Protein AF-A0A2K4ZLU0-F1 (afdb_monomer_lite)

Structure (mmCIF, N/CA/C/O backbone):
data_AF-A0A2K4ZLU0-F1
#
_entry.id   AF-A0A2K4ZLU0-F1
#
loop_
_atom_site.group_PDB
_atom_site.id
_atom_site.type_symbol
_atom_site.label_atom_id
_atom_site.label_alt_id
_atom_site.label_comp_id
_atom_site.label_asym_id
_atom_site.label_entity_id
_atom_site.label_seq_id
_atom_site.pdbx_PDB_ins_code
_atom_site.Cartn_x
_atom_site.Cartn_y
_atom_site.Cartn_z
_atom_site.occupancy
_atom_site.B_iso_or_equiv
_atom_site.auth_seq_id
_atom_site.auth_comp_id
_atom_site.auth_asym_id
_atom_site.auth_atom_id
_atom_site.pdbx_PDB_model_num
ATOM 1 N N . MET A 1 1 ? -30.212 -4.597 16.262 1.00 59.31 1 MET A N 1
ATOM 2 C CA . MET A 1 1 ? -30.011 -3.153 16.472 1.00 59.31 1 MET A CA 1
ATOM 3 C C . MET A 1 1 ? -28.785 -3.031 17.352 1.00 59.31 1 MET A C 1
ATOM 5 O O . MET A 1 1 ? -28.835 -3.534 18.472 1.00 59.31 1 MET A O 1
ATOM 9 N N . GLY A 1 2 ? -27.680 -2.515 16.820 1.00 65.56 2 GLY A N 1
ATOM 10 C CA . GLY A 1 2 ? -26.444 -2.332 17.571 1.00 65.56 2 GLY A CA 1
ATOM 11 C C . GLY A 1 2 ? -26.644 -1.418 18.771 1.00 65.56 2 GLY A C 1
ATOM 12 O O . GLY A 1 2 ? -27.495 -0.529 18.762 1.00 65.56 2 GLY A O 1
ATOM 13 N N . ILE A 1 3 ? -25.869 -1.661 19.821 1.00 86.06 3 ILE A N 1
ATOM 14 C CA . ILE A 1 3 ? -25.822 -0.820 21.016 1.00 86.06 3 ILE A CA 1
ATOM 15 C C . ILE A 1 3 ? -24.404 -0.273 21.104 1.00 86.06 3 ILE A C 1
ATOM 17 O O . ILE A 1 3 ? -23.451 -1.052 21.080 1.00 86.06 3 ILE A O 1
ATOM 21 N N . ILE A 1 4 ? -24.271 1.053 21.224 1.00 89.81 4 ILE A N 1
ATOM 22 C CA . ILE A 1 4 ? -22.971 1.678 21.477 1.00 89.81 4 ILE A CA 1
ATOM 23 C C . ILE A 1 4 ? -22.446 1.160 22.817 1.00 89.81 4 ILE A C 1
ATOM 25 O O . ILE A 1 4 ? -23.106 1.282 23.853 1.00 89.81 4 ILE A O 1
ATOM 29 N N . LYS A 1 5 ? -21.243 0.595 22.796 1.00 91.38 5 LYS A N 1
ATOM 30 C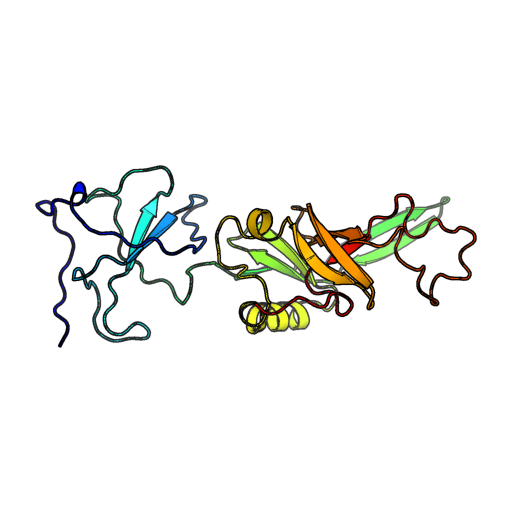 CA . LYS A 1 5 ? -20.532 0.081 23.960 1.00 91.38 5 LYS A CA 1
ATOM 31 C C . LYS A 1 5 ? -19.063 0.488 23.875 1.00 91.38 5 LYS A C 1
ATOM 33 O O . LYS A 1 5 ? -18.240 -0.204 23.284 1.00 91.38 5 LYS A O 1
ATOM 38 N N . LEU A 1 6 ? -18.751 1.608 24.516 1.00 91.25 6 LEU A N 1
ATOM 39 C CA . LEU A 1 6 ? -17.386 2.113 24.628 1.00 91.25 6 LEU A CA 1
ATOM 40 C C . LEU A 1 6 ? -16.551 1.274 25.600 1.00 91.25 6 LEU A C 1
ATOM 42 O O . LEU A 1 6 ? -17.074 0.718 26.573 1.00 91.25 6 LEU A O 1
ATOM 46 N N . ILE A 1 7 ? -15.244 1.229 25.349 1.00 92.06 7 ILE A N 1
ATOM 47 C CA . ILE A 1 7 ? -14.253 0.746 26.310 1.00 92.06 7 ILE A CA 1
ATOM 48 C C . ILE A 1 7 ? -14.229 1.725 27.491 1.00 92.06 7 ILE A C 1
ATOM 50 O O . ILE A 1 7 ? -14.163 2.940 27.316 1.00 92.06 7 ILE A O 1
ATOM 54 N N . LYS A 1 8 ? -14.311 1.193 28.708 1.00 92.75 8 LYS A N 1
ATOM 55 C CA . LYS A 1 8 ? -14.268 1.962 29.959 1.00 92.75 8 LYS A CA 1
ATOM 56 C C . LYS A 1 8 ? -13.036 1.573 30.766 1.00 92.75 8 LYS A C 1
ATOM 58 O O . LYS A 1 8 ? -12.459 0.513 30.540 1.00 92.75 8 LYS A O 1
ATOM 63 N N . LYS A 1 9 ? -12.667 2.389 31.755 1.00 91.44 9 LYS A N 1
ATOM 64 C CA . LYS A 1 9 ? -11.485 2.149 32.601 1.00 91.44 9 LYS A CA 1
ATOM 65 C C . LYS A 1 9 ? -11.535 0.821 33.374 1.00 91.44 9 LYS A C 1
ATOM 67 O O . LYS A 1 9 ? -10.497 0.262 33.698 1.00 91.44 9 LYS A O 1
ATOM 72 N N . ASP A 1 10 ? -12.732 0.323 33.666 1.00 92.25 10 ASP A N 1
ATOM 73 C CA . ASP A 1 10 ? -12.997 -0.965 34.319 1.00 92.25 10 ASP A CA 1
ATOM 74 C C . ASP A 1 10 ? -13.138 -2.137 33.330 1.00 92.25 10 ASP A C 1
ATOM 76 O O . ASP A 1 10 ? -13.404 -3.267 33.735 1.00 92.25 10 ASP A O 1
ATOM 80 N N . THR A 1 11 ? -12.968 -1.897 32.027 1.00 92.88 11 THR A N 1
ATOM 81 C CA . THR A 1 11 ? -12.970 -2.964 31.027 1.00 92.88 11 THR A CA 1
ATOM 82 C C . THR A 1 11 ? -11.665 -3.750 31.105 1.00 92.88 11 THR A C 1
ATOM 84 O O . THR A 1 11 ? -10.581 -3.188 30.966 1.00 92.88 11 THR A O 1
ATOM 87 N N . TYR A 1 12 ? -11.765 -5.070 31.263 1.00 92.44 12 TYR A N 1
ATOM 88 C CA . TYR A 1 12 ? -10.622 -5.983 31.223 1.00 92.44 12 TYR A CA 1
ATOM 89 C C . TYR A 1 12 ? -10.117 -6.163 29.782 1.00 92.44 12 TYR A C 1
ATOM 91 O O . TYR A 1 12 ? -10.434 -7.143 29.112 1.00 92.44 12 TYR A O 1
ATOM 99 N N . ILE A 1 13 ? -9.347 -5.189 29.284 1.00 93.12 13 ILE A N 1
ATOM 100 C CA . ILE A 1 13 ? -8.872 -5.136 27.887 1.00 93.12 13 ILE A CA 1
ATOM 101 C C . ILE A 1 13 ? -8.055 -6.377 27.506 1.00 93.12 13 ILE A C 1
ATOM 103 O O . ILE A 1 13 ? -8.190 -6.882 26.395 1.00 93.12 13 ILE A O 1
ATOM 107 N N . SER A 1 14 ? -7.274 -6.916 28.445 1.00 90.44 14 SER A N 1
ATOM 108 C CA . SER A 1 14 ? -6.475 -8.134 28.256 1.00 90.44 14 SER A CA 1
ATOM 109 C C . SER A 1 14 ? -7.299 -9.388 27.949 1.00 90.44 14 SER A C 1
ATOM 111 O O . SER A 1 14 ? -6.753 -10.360 27.438 1.00 90.44 14 SER A O 1
ATOM 113 N N . GLU A 1 15 ? -8.595 -9.392 28.270 1.00 91.69 15 GLU A N 1
ATOM 114 C CA . GLU A 1 15 ? -9.504 -10.518 28.019 1.00 91.69 15 GLU A CA 1
ATOM 115 C C . GLU A 1 15 ? -10.326 -10.339 26.733 1.00 91.69 15 GLU A C 1
ATOM 117 O O . GLU A 1 15 ? -11.074 -11.237 26.330 1.00 91.69 15 GLU A O 1
ATOM 122 N N . LEU A 1 16 ? -10.207 -9.185 26.069 1.00 93.50 16 LEU A N 1
ATOM 123 C CA . LEU A 1 16 ? -10.952 -8.902 24.852 1.00 93.50 16 LEU A CA 1
ATOM 124 C C . LEU A 1 16 ? -10.416 -9.723 23.684 1.00 93.50 16 LEU A C 1
ATOM 126 O O . LEU A 1 16 ? -9.216 -9.802 23.427 1.00 93.50 16 LEU A O 1
ATOM 130 N N . LYS A 1 17 ? -11.343 -10.295 22.917 1.00 93.38 17 LYS A N 1
ATOM 131 C CA . LYS A 1 17 ? -11.017 -10.944 21.649 1.00 93.38 17 LYS A CA 1
ATOM 132 C C . LYS A 1 17 ? -10.880 -9.874 20.575 1.00 93.38 17 LYS A C 1
ATOM 134 O O . LYS A 1 17 ? -11.882 -9.289 20.167 1.00 93.38 17 LYS A O 1
ATOM 139 N N . MET A 1 18 ? -9.645 -9.643 20.144 1.00 96.38 18 MET A N 1
ATOM 140 C CA . MET A 1 18 ? -9.300 -8.663 19.118 1.00 96.38 18 MET A CA 1
ATOM 141 C C . MET A 1 18 ? -8.917 -9.372 17.820 1.00 96.38 18 MET A C 1
ATOM 143 O O . MET A 1 18 ? -8.006 -10.203 17.806 1.00 96.38 18 MET A O 1
ATOM 147 N N . SER A 1 19 ? -9.589 -9.030 16.725 1.00 96.94 19 SER A N 1
ATOM 148 C CA . SER A 1 19 ? -9.214 -9.471 15.379 1.00 96.94 19 SER A CA 1
ATOM 149 C C . SER A 1 19 ? -8.380 -8.381 14.718 1.00 96.94 19 SER A C 1
ATOM 151 O O . SER A 1 19 ? -8.872 -7.274 14.528 1.00 96.94 19 SER A O 1
ATOM 153 N N . LYS A 1 20 ? -7.120 -8.675 14.387 1.00 96.06 20 LYS A N 1
ATOM 154 C CA . LYS A 1 20 ? -6.201 -7.707 13.771 1.00 96.06 20 LYS A CA 1
ATOM 155 C C . LYS A 1 20 ? -6.556 -7.457 12.313 1.00 96.06 20 LYS A C 1
ATOM 157 O O . LYS A 1 20 ? -6.687 -8.409 11.551 1.00 96.06 20 LYS A O 1
ATOM 162 N N . MET A 1 21 ? -6.668 -6.187 11.946 1.00 96.19 21 MET A N 1
ATOM 163 C CA . MET A 1 21 ? -6.707 -5.760 10.553 1.00 96.19 21 MET A CA 1
ATOM 164 C C . MET A 1 21 ? -5.266 -5.539 10.066 1.00 96.19 21 MET A C 1
ATOM 166 O O . MET A 1 21 ? -4.452 -4.997 10.818 1.00 96.19 21 MET A O 1
ATOM 170 N N . PRO A 1 22 ? -4.919 -5.932 8.837 1.00 94.81 22 PRO A N 1
ATOM 171 C CA . PRO A 1 22 ? -3.549 -5.851 8.333 1.00 94.81 22 PRO A CA 1
ATOM 172 C C . PRO A 1 22 ? -3.130 -4.440 7.882 1.00 94.81 22 PRO A C 1
ATOM 174 O O . PRO A 1 22 ? -2.070 -4.287 7.290 1.00 94.81 22 PRO A O 1
ATOM 177 N N . TRP A 1 23 ? -3.935 -3.409 8.144 1.00 95.38 23 TRP A N 1
ATOM 178 C CA . TRP A 1 23 ? -3.778 -2.076 7.557 1.00 95.38 23 TRP A CA 1
ATOM 179 C C . TRP A 1 23 ? -2.638 -1.263 8.176 1.00 95.38 23 TRP A C 1
ATOM 181 O O . TRP A 1 23 ? -2.416 -1.300 9.392 1.00 95.38 23 TRP A O 1
ATOM 191 N N . ASP A 1 24 ? -1.935 -0.492 7.349 1.00 93.69 24 ASP A N 1
ATOM 192 C CA . ASP A 1 24 ? -0.757 0.266 7.770 1.00 93.69 24 ASP A CA 1
ATOM 193 C C . ASP A 1 24 ? -1.071 1.708 8.178 1.00 93.69 24 ASP A C 1
ATOM 195 O O . ASP A 1 24 ? -0.765 2.668 7.475 1.00 93.69 24 ASP A O 1
ATOM 199 N N . VAL A 1 25 ? -1.699 1.873 9.336 1.00 95.50 25 VAL A N 1
ATOM 200 C CA . VAL A 1 25 ? -2.066 3.200 9.843 1.00 95.50 25 VAL A CA 1
ATOM 201 C C . VAL A 1 25 ? -0.878 3.856 10.542 1.00 95.50 25 VAL A C 1
ATOM 203 O O . VAL A 1 25 ? -0.307 3.284 11.475 1.00 95.50 25 VAL A O 1
ATOM 206 N N . MET A 1 26 ? -0.554 5.087 10.142 1.00 95.06 26 MET A N 1
ATOM 207 C CA . MET A 1 26 ? 0.512 5.896 10.737 1.00 95.06 26 MET A CA 1
ATOM 208 C C . MET A 1 26 ? -0.061 7.149 11.404 1.00 95.06 26 MET A C 1
ATOM 210 O O . MET A 1 26 ? -0.745 7.949 10.770 1.00 95.06 26 MET A O 1
ATOM 214 N N . LEU A 1 27 ? 0.255 7.357 12.684 1.00 93.19 27 LEU A N 1
ATOM 215 C CA . LEU A 1 27 ? -0.130 8.551 13.439 1.00 93.19 27 LEU A CA 1
ATOM 216 C C . LEU A 1 27 ? 1.121 9.225 14.007 1.00 93.19 27 LEU A C 1
ATOM 218 O O . LEU A 1 27 ? 1.820 8.648 14.839 1.00 93.19 27 LEU A O 1
ATOM 222 N N . TYR A 1 28 ? 1.404 10.449 13.551 1.00 90.38 28 TYR A N 1
ATOM 223 C CA . TYR A 1 28 ? 2.598 11.223 13.929 1.00 90.38 28 TYR A CA 1
ATOM 224 C C . TYR A 1 28 ? 3.909 10.421 13.799 1.00 90.38 28 TYR A C 1
ATOM 226 O O . TYR A 1 28 ? 4.733 10.405 14.713 1.00 90.38 28 TYR A O 1
ATOM 234 N N . GLY A 1 29 ? 4.070 9.703 12.682 1.00 90.88 29 GLY A N 1
ATOM 235 C CA . GLY A 1 29 ? 5.251 8.875 12.408 1.00 90.88 29 GLY A CA 1
ATOM 236 C C . GLY A 1 29 ? 5.320 7.565 13.202 1.00 90.88 29 GLY A C 1
ATOM 237 O O . GLY A 1 29 ? 6.344 6.890 13.172 1.00 90.88 29 GLY A O 1
ATOM 238 N N . LYS A 1 30 ? 4.258 7.184 13.925 1.00 94.38 30 LYS A N 1
ATOM 239 C CA . LYS A 1 30 ? 4.195 5.921 14.672 1.00 94.38 30 LYS A CA 1
ATOM 240 C C . LYS A 1 30 ? 3.187 4.953 14.049 1.00 94.38 30 LYS A C 1
ATOM 242 O O . LYS A 1 30 ? 2.069 5.382 13.763 1.00 94.38 30 LYS A O 1
ATOM 247 N N . PRO A 1 31 ? 3.528 3.659 13.917 1.00 96.00 31 PRO A N 1
ATOM 248 C CA . PRO A 1 31 ? 2.609 2.654 13.401 1.00 96.00 31 PRO A CA 1
ATOM 249 C C . PRO A 1 31 ? 1.568 2.252 14.443 1.00 96.00 31 PRO A C 1
ATOM 251 O O . PRO A 1 31 ? 1.890 1.985 15.606 1.00 96.00 31 PRO A O 1
ATOM 254 N N . TYR A 1 32 ? 0.320 2.145 14.002 1.00 97.19 32 TYR A N 1
ATOM 255 C CA . TYR A 1 32 ? -0.805 1.659 14.792 1.00 97.19 32 TYR A CA 1
ATOM 256 C C . TYR A 1 32 ? -1.316 0.329 14.228 1.00 97.19 32 TYR A C 1
ATOM 258 O O . TYR A 1 32 ? -1.250 0.049 13.030 1.00 97.19 32 TYR A O 1
ATOM 266 N N . GLN A 1 33 ? -1.790 -0.527 15.127 1.00 97.12 33 GLN A N 1
ATOM 267 C CA . GLN A 1 33 ? -2.493 -1.762 14.819 1.00 97.12 33 GLN A CA 1
ATOM 268 C C . GLN A 1 33 ? -3.989 -1.495 14.929 1.00 97.12 33 GLN A C 1
ATOM 270 O O . GLN A 1 33 ? -4.475 -1.189 16.017 1.00 97.12 33 GLN A O 1
ATOM 275 N N . VAL A 1 34 ? -4.722 -1.664 13.830 1.00 97.44 34 VAL A N 1
ATOM 276 C CA . VAL A 1 34 ? -6.189 -1.625 13.846 1.00 97.44 34 VAL A CA 1
ATOM 277 C C . VAL A 1 34 ? -6.730 -3.003 14.225 1.00 97.44 34 VAL A C 1
ATOM 279 O O . VAL A 1 34 ? -6.228 -4.030 13.763 1.00 97.44 34 VAL A O 1
ATOM 282 N N . VAL A 1 35 ? -7.744 -3.048 15.080 1.00 97.19 35 VAL A N 1
ATOM 283 C CA . VAL A 1 35 ? -8.410 -4.271 15.528 1.00 97.19 35 VAL A CA 1
ATOM 284 C C . VAL A 1 35 ? -9.921 -4.097 15.530 1.00 97.19 35 VAL A C 1
ATOM 286 O O . VAL A 1 35 ? -10.420 -3.043 15.902 1.00 97.19 35 VAL A O 1
ATOM 289 N N . SER A 1 36 ? -10.659 -5.146 15.183 1.00 96.50 36 SER A N 1
ATOM 290 C CA . SER A 1 36 ? -12.087 -5.244 15.499 1.00 96.50 36 SER A CA 1
ATOM 291 C C . SER A 1 36 ? -12.259 -5.877 16.878 1.00 96.50 36 SER A C 1
ATOM 293 O O . SER A 1 36 ? -11.613 -6.887 17.195 1.00 96.50 36 SER A O 1
ATOM 295 N N . ILE A 1 37 ? -13.119 -5.281 17.706 1.00 96.38 37 ILE A N 1
ATOM 296 C CA . ILE A 1 37 ? -13.440 -5.758 19.053 1.00 96.38 37 ILE A CA 1
ATOM 297 C C . ILE A 1 37 ? -14.939 -6.038 19.136 1.00 96.38 37 ILE A C 1
ATOM 299 O O . ILE A 1 37 ? -15.753 -5.167 19.452 1.00 96.38 37 ILE A O 1
ATOM 303 N N . LYS A 1 38 ? -15.310 -7.301 18.906 1.00 91.38 38 LYS A N 1
ATOM 304 C CA . LYS A 1 38 ? -16.716 -7.711 18.829 1.00 91.38 38 LYS A CA 1
ATOM 305 C C . LYS A 1 38 ? -17.512 -7.279 20.062 1.00 91.38 38 LYS A C 1
ATOM 307 O O . LYS A 1 38 ? -17.203 -7.645 21.197 1.00 91.38 38 LYS A O 1
ATOM 312 N N . GLY A 1 39 ? -18.607 -6.566 19.812 1.00 90.38 39 GLY A N 1
ATOM 313 C CA . GLY A 1 39 ? -19.524 -6.089 20.846 1.00 90.38 39 GLY A CA 1
ATOM 314 C C . GLY A 1 39 ? -19.099 -4.783 21.517 1.00 90.38 39 GLY A C 1
ATOM 315 O O . GLY A 1 39 ? -19.832 -4.328 22.389 1.00 90.38 39 GLY A O 1
ATOM 316 N N . TYR A 1 40 ? -17.976 -4.181 21.115 1.00 94.12 40 TYR A N 1
ATOM 317 C CA . TYR A 1 40 ? -17.538 -2.843 21.520 1.00 94.12 40 TYR A CA 1
ATOM 318 C C . TYR A 1 40 ? -17.688 -1.865 20.352 1.00 94.12 40 TYR A C 1
ATOM 320 O O . TYR A 1 40 ? -16.715 -1.352 19.802 1.00 94.12 40 TYR A O 1
ATOM 328 N N . VAL A 1 41 ? -18.945 -1.650 19.958 1.00 94.56 41 VAL A N 1
ATOM 329 C CA . VAL A 1 41 ? -19.320 -0.715 18.894 1.00 94.56 41 VAL A CA 1
ATOM 330 C C . VAL A 1 41 ? -19.241 0.702 19.447 1.00 94.56 41 VAL A C 1
ATOM 332 O O . VAL A 1 41 ? -19.961 1.030 20.389 1.00 94.56 41 VAL A O 1
ATOM 335 N N . HIS A 1 42 ? -18.394 1.553 18.884 1.00 93.44 42 HIS A N 1
ATOM 336 C CA . HIS A 1 42 ? -18.235 2.933 19.349 1.00 93.44 42 HIS A CA 1
ATOM 337 C C . HIS A 1 42 ? -19.026 3.942 18.509 1.00 93.44 42 HIS A C 1
ATOM 339 O O . HIS A 1 42 ? -19.312 5.047 18.963 1.00 93.44 42 HIS A O 1
ATOM 345 N N . THR A 1 43 ? -19.468 3.567 17.306 1.00 92.12 43 THR A N 1
ATOM 346 C CA . THR A 1 43 ? -20.320 4.418 16.461 1.00 92.12 43 THR A CA 1
ATOM 347 C C . THR A 1 43 ? -21.365 3.593 15.717 1.00 92.12 43 THR A C 1
ATOM 349 O O . THR A 1 43 ? -21.084 2.487 15.266 1.00 92.12 43 THR A O 1
ATOM 352 N N . ILE A 1 44 ? -22.580 4.140 15.598 1.00 88.81 44 ILE A N 1
ATOM 353 C CA . ILE A 1 44 ? -23.685 3.561 14.824 1.00 88.81 44 ILE A CA 1
ATOM 354 C C . ILE A 1 44 ? -24.080 4.539 13.712 1.00 88.81 44 ILE A C 1
ATOM 356 O O . ILE A 1 44 ? -24.316 5.717 13.976 1.00 88.81 44 ILE A O 1
ATOM 360 N N . GLY A 1 45 ? -24.204 4.035 12.486 1.00 81.75 45 GLY A N 1
ATOM 361 C CA . GLY A 1 45 ? -24.442 4.811 11.271 1.00 81.75 45 GLY A CA 1
ATOM 362 C C . GLY A 1 45 ? -23.158 5.084 10.479 1.00 81.75 45 GLY A C 1
ATOM 363 O O . GLY A 1 45 ? -22.087 4.560 10.779 1.00 81.75 45 GLY A O 1
ATOM 364 N N . GLY A 1 46 ? -23.268 5.900 9.428 1.00 82.75 46 GLY A N 1
ATOM 365 C CA . GLY A 1 46 ? -22.144 6.209 8.538 1.00 82.75 46 GLY A CA 1
ATOM 366 C C . GLY A 1 46 ? -21.683 5.013 7.693 1.00 82.75 46 GLY A C 1
ATOM 367 O O . GLY A 1 46 ? -22.374 4.000 7.591 1.00 82.75 46 GLY A O 1
ATOM 368 N N . ARG A 1 47 ? -20.500 5.136 7.077 1.00 80.25 47 ARG A N 1
ATOM 369 C CA . ARG A 1 47 ? -19.968 4.162 6.101 1.00 80.25 47 ARG A CA 1
ATOM 370 C C . ARG A 1 47 ? -19.797 2.749 6.669 1.00 80.25 47 ARG A C 1
ATOM 372 O O . ARG A 1 47 ? -19.981 1.781 5.944 1.00 80.25 47 ARG A O 1
ATOM 379 N N . ARG A 1 48 ? -19.460 2.631 7.958 1.00 83.69 48 ARG A N 1
ATOM 380 C CA . ARG A 1 48 ? -19.194 1.342 8.622 1.00 83.69 48 ARG A CA 1
ATOM 381 C C . ARG A 1 48 ? -20.407 0.739 9.334 1.00 83.69 48 ARG A C 1
ATOM 383 O O . ARG A 1 48 ? -20.315 -0.381 9.822 1.00 83.69 48 ARG A O 1
ATOM 390 N N . GLY A 1 49 ? -21.541 1.441 9.393 1.00 87.88 49 GLY A N 1
ATOM 391 C CA . GLY A 1 49 ? -22.731 0.948 10.083 1.00 87.88 49 GLY A CA 1
ATOM 392 C C . GLY A 1 49 ? -22.500 0.811 11.589 1.00 87.88 49 GLY A C 1
ATOM 393 O O . GLY A 1 49 ? -22.635 1.786 12.312 1.00 87.88 49 GLY A O 1
ATOM 394 N N . GLU A 1 50 ? -22.175 -0.383 12.078 1.00 91.75 50 GLU A N 1
ATOM 395 C CA . GLU A 1 50 ? -21.836 -0.630 13.486 1.00 91.75 50 GLU A CA 1
ATOM 396 C C . GLU A 1 50 ? -20.309 -0.722 13.620 1.00 91.75 50 GLU A C 1
ATOM 398 O O . GLU A 1 50 ? -19.733 -1.800 13.510 1.00 91.75 50 GLU A O 1
ATOM 403 N N . ASN A 1 51 ? -19.644 0.425 13.808 1.00 94.00 51 ASN A N 1
ATOM 404 C CA . ASN A 1 51 ? -18.184 0.490 13.844 1.00 94.00 51 ASN A CA 1
ATOM 405 C C . ASN A 1 51 ? -17.644 -0.043 15.179 1.00 94.00 51 ASN A C 1
ATOM 407 O O . ASN A 1 51 ? -17.863 0.565 16.230 1.00 94.00 51 ASN A O 1
ATOM 411 N N . ASP A 1 52 ? -16.950 -1.178 15.124 1.00 95.56 52 ASP A N 1
ATOM 412 C CA . ASP A 1 52 ? -16.284 -1.826 16.255 1.00 95.56 52 ASP A CA 1
ATOM 413 C C . ASP A 1 52 ? -14.755 -1.851 16.114 1.00 95.56 52 ASP A C 1
ATOM 415 O O . ASP A 1 52 ? -14.083 -2.676 16.743 1.00 95.56 52 ASP A O 1
ATOM 419 N N . LEU A 1 53 ? -14.208 -0.949 15.293 1.00 96.75 53 LEU A N 1
ATOM 420 C CA . LEU A 1 53 ? -12.781 -0.850 15.034 1.00 96.75 53 LEU A CA 1
ATOM 421 C C . LEU A 1 53 ? -12.096 0.092 16.019 1.00 96.75 53 LEU A C 1
ATOM 423 O O . LEU A 1 53 ? -12.501 1.225 16.255 1.00 96.75 53 LEU A O 1
ATOM 427 N N . TRP A 1 54 ? -10.982 -0.373 16.551 1.00 97.12 54 TRP A N 1
ATOM 428 C CA . TRP A 1 54 ? -10.135 0.356 17.477 1.00 97.12 54 TRP A CA 1
ATOM 429 C C . TRP A 1 54 ? -8.696 0.282 16.988 1.00 97.12 54 TRP A C 1
ATOM 431 O O . TRP A 1 54 ? -8.350 -0.575 16.177 1.00 97.12 54 TRP A O 1
ATOM 441 N N . MET A 1 55 ? -7.837 1.159 17.481 1.00 97.31 55 MET A N 1
ATOM 442 C CA . MET A 1 55 ? -6.418 1.136 17.163 1.00 97.31 55 MET A CA 1
ATOM 443 C C . MET A 1 55 ? -5.559 1.428 18.386 1.00 97.31 55 MET A C 1
ATOM 445 O O . MET A 1 55 ? -5.974 2.152 19.287 1.00 97.31 55 MET A O 1
ATOM 449 N N . TYR A 1 56 ? -4.354 0.871 18.405 1.00 97.19 56 TYR A N 1
ATOM 450 C CA . TYR A 1 56 ? -3.345 1.111 19.438 1.00 97.19 56 TYR A CA 1
ATOM 451 C C . TYR A 1 56 ? -1.937 1.065 18.816 1.00 97.19 56 TYR A C 1
ATOM 453 O O . TYR A 1 56 ? -1.785 0.499 17.727 1.00 97.19 56 TYR A O 1
ATOM 461 N N . PRO A 1 57 ? -0.897 1.641 19.447 1.00 97.00 57 PRO A N 1
ATOM 462 C CA . PRO A 1 57 ? 0.461 1.602 18.903 1.00 97.00 57 PRO A CA 1
ATOM 463 C C . PRO A 1 57 ? 0.943 0.158 18.690 1.00 97.00 57 PRO A C 1
ATOM 465 O O . PRO A 1 57 ? 0.887 -0.658 19.607 1.00 97.00 57 PRO A O 1
ATOM 468 N N . ARG A 1 58 ? 1.457 -0.172 17.497 1.00 95.12 58 ARG A N 1
ATOM 469 C CA . ARG A 1 58 ? 1.795 -1.560 17.103 1.00 95.12 58 ARG A CA 1
ATOM 470 C C . ARG A 1 58 ? 2.850 -2.217 18.008 1.00 95.12 58 ARG A C 1
ATOM 472 O O . ARG A 1 58 ? 2.874 -3.439 18.132 1.00 95.12 58 ARG A O 1
ATOM 479 N N . ASN A 1 59 ? 3.682 -1.402 18.657 1.00 94.00 59 ASN A N 1
ATOM 480 C CA . ASN A 1 59 ? 4.777 -1.831 19.533 1.00 94.00 59 ASN A CA 1
ATOM 481 C C . ASN A 1 59 ? 4.401 -1.836 21.027 1.00 94.00 59 ASN A C 1
ATOM 483 O O . ASN A 1 59 ? 5.272 -2.009 21.878 1.00 94.00 59 ASN A O 1
ATOM 487 N N . GLU A 1 60 ? 3.127 -1.626 21.359 1.00 95.38 60 GLU A N 1
ATOM 488 C CA . GLU A 1 60 ? 2.624 -1.580 22.731 1.00 95.38 60 GLU A CA 1
ATOM 489 C C . GLU A 1 60 ? 1.460 -2.559 22.921 1.00 95.38 60 GLU A C 1
ATOM 491 O O . GLU A 1 60 ? 0.810 -2.989 21.968 1.00 95.38 60 GLU A O 1
ATOM 496 N N . ASN A 1 61 ? 1.174 -2.905 24.177 1.00 95.06 61 ASN A N 1
ATOM 497 C CA . ASN A 1 61 ? -0.058 -3.614 24.507 1.00 95.06 61 ASN A CA 1
ATOM 498 C C . ASN A 1 61 ? -1.224 -2.618 24.593 1.00 95.06 61 ASN A C 1
ATOM 500 O O . ASN A 1 61 ? -1.025 -1.503 25.085 1.00 95.06 61 ASN A O 1
ATOM 504 N N . PRO A 1 62 ? -2.440 -3.011 24.178 1.00 95.94 62 PRO A N 1
ATOM 505 C CA . PRO A 1 62 ? -3.607 -2.154 24.305 1.00 95.94 62 PRO A CA 1
ATOM 506 C C . PRO A 1 62 ? -3.968 -1.946 25.784 1.00 95.94 62 PRO A C 1
ATOM 508 O O . PRO A 1 62 ? -4.089 -2.899 26.558 1.00 95.94 62 PRO A O 1
ATOM 511 N N . THR A 1 63 ? -4.177 -0.692 26.164 1.00 95.06 63 THR A N 1
ATOM 512 C CA . THR A 1 63 ? -4.651 -0.238 27.474 1.00 95.06 63 THR A CA 1
ATOM 513 C C . THR A 1 63 ? -5.812 0.734 27.294 1.00 95.06 63 THR A C 1
ATOM 515 O O . THR A 1 63 ? -6.153 1.122 26.180 1.00 95.06 63 THR A O 1
ATOM 518 N N . TYR A 1 64 ? -6.443 1.141 28.395 1.00 94.56 64 TYR A N 1
ATOM 519 C CA . TYR A 1 64 ? -7.531 2.116 28.339 1.00 94.56 64 TYR A CA 1
ATOM 520 C C . TYR A 1 64 ? -7.055 3.470 27.785 1.00 94.56 64 TYR A C 1
ATOM 522 O O . TYR A 1 64 ? -7.812 4.179 27.134 1.00 94.56 64 TYR A O 1
ATOM 530 N N . GLU A 1 65 ? -5.797 3.824 28.040 1.00 94.38 65 GLU A N 1
ATOM 531 C CA . GLU A 1 65 ? -5.197 5.104 27.675 1.00 94.38 65 GLU A CA 1
ATOM 532 C C . GLU A 1 65 ? -4.739 5.172 26.213 1.00 94.38 65 GLU A C 1
ATOM 534 O O . GLU A 1 65 ? -4.720 6.265 25.650 1.00 94.38 65 GLU A O 1
ATOM 539 N N . ASN A 1 66 ? -4.349 4.043 25.608 1.00 95.44 66 ASN A N 1
ATOM 540 C CA . ASN A 1 66 ? -3.794 4.014 24.248 1.00 95.44 66 ASN A CA 1
ATOM 541 C C . ASN A 1 66 ? -4.705 3.347 23.203 1.00 95.44 66 ASN A C 1
ATOM 543 O O . ASN A 1 66 ? -4.381 3.390 22.016 1.00 95.44 66 ASN A O 1
ATOM 547 N N . LEU A 1 67 ? -5.825 2.745 23.620 1.00 96.00 67 LEU A N 1
ATOM 548 C CA . LEU A 1 67 ? -6.818 2.171 22.720 1.00 96.00 67 LEU A CA 1
ATOM 549 C C . LEU A 1 67 ? -7.796 3.262 22.271 1.00 96.00 67 LEU A C 1
ATOM 551 O O . LEU A 1 67 ? -8.578 3.791 23.059 1.00 96.00 67 LEU A O 1
ATOM 555 N N . ILE A 1 68 ? -7.741 3.593 20.988 1.00 95.75 68 ILE A N 1
ATOM 556 C CA . ILE A 1 68 ? -8.436 4.731 20.386 1.00 95.75 68 ILE A CA 1
ATOM 557 C C . ILE A 1 68 ? -9.478 4.209 19.399 1.00 95.75 68 ILE A C 1
ATOM 559 O O . ILE A 1 68 ? -9.243 3.226 18.700 1.00 95.75 68 ILE A O 1
ATOM 563 N N . GLU A 1 69 ? -10.629 4.868 19.324 1.00 95.88 69 GLU A N 1
ATOM 564 C CA . GLU A 1 69 ? -11.645 4.588 18.307 1.00 95.88 69 GLU A CA 1
ATOM 565 C C . GLU A 1 69 ? -11.092 4.817 16.894 1.00 95.88 69 GLU A C 1
ATOM 567 O O . GLU A 1 69 ? -10.566 5.890 16.588 1.00 95.88 69 GLU A O 1
ATOM 572 N N . PHE A 1 70 ? -11.240 3.836 16.006 1.00 95.62 70 PHE A N 1
ATOM 573 C CA . PHE A 1 70 ? -10.797 3.975 14.625 1.00 95.62 70 PHE A CA 1
ATOM 574 C C . PHE A 1 70 ? -11.926 4.545 13.760 1.00 95.62 70 PHE A C 1
ATOM 576 O O . PHE A 1 70 ? -12.897 3.865 13.426 1.00 95.62 70 PHE A O 1
ATOM 583 N N . GLN A 1 71 ? -11.786 5.817 13.390 1.00 92.38 71 GLN A N 1
ATOM 584 C CA . GLN A 1 71 ? -12.763 6.562 12.583 1.00 92.38 71 GLN A CA 1
ATOM 585 C C . GLN A 1 71 ? -12.250 6.909 11.180 1.00 92.38 71 GLN A C 1
ATOM 587 O O . GLN A 1 71 ? -12.936 7.608 10.438 1.00 92.38 71 GLN A O 1
ATOM 592 N N . CYS A 1 72 ? -11.047 6.461 10.809 1.00 90.56 72 CYS A N 1
ATOM 593 C CA . CYS A 1 72 ? -10.491 6.764 9.495 1.00 90.56 72 CYS A CA 1
ATOM 594 C C . CYS A 1 72 ? -11.341 6.149 8.375 1.00 90.56 72 CYS A C 1
ATOM 596 O O . CYS A 1 72 ? -12.012 5.119 8.545 1.00 90.56 72 CYS A O 1
ATOM 598 N N . GLU A 1 73 ? -11.277 6.780 7.206 1.00 83.69 73 GLU A N 1
ATOM 599 C CA . GLU A 1 73 ? -11.859 6.232 5.988 1.00 83.69 73 GLU A CA 1
ATOM 600 C C . GLU A 1 73 ? -11.078 4.988 5.534 1.00 83.69 73 GLU A C 1
ATOM 602 O O . GLU A 1 73 ? -9.865 4.892 5.723 1.00 83.69 73 GLU A O 1
ATOM 607 N N . ASP A 1 74 ? -11.805 4.013 4.984 1.00 85.44 74 ASP A N 1
ATOM 608 C CA . ASP A 1 74 ? -11.263 2.783 4.392 1.00 85.44 74 ASP A CA 1
ATOM 609 C C . ASP A 1 74 ? -10.230 2.045 5.253 1.00 85.44 74 ASP A C 1
ATOM 611 O O . ASP A 1 74 ? -10.577 1.474 6.289 1.00 85.44 74 ASP A O 1
ATOM 615 N N . PHE A 1 75 ? -8.973 2.025 4.832 1.00 89.19 75 PHE A N 1
ATOM 616 C CA . PHE A 1 75 ? -7.905 1.284 5.497 1.00 89.19 75 PHE A CA 1
ATOM 617 C C . PHE A 1 75 ? -7.087 2.173 6.448 1.00 89.19 75 PHE A C 1
ATOM 619 O O . PHE A 1 75 ? -6.278 1.674 7.223 1.00 89.19 75 PHE A O 1
ATOM 626 N N . GLY A 1 76 ? -7.305 3.494 6.426 1.00 91.31 76 GLY A N 1
ATOM 627 C CA . GLY A 1 76 ? -6.531 4.470 7.199 1.00 91.31 76 GLY A CA 1
ATOM 628 C C . GLY A 1 76 ? -5.101 4.706 6.698 1.00 91.31 76 GLY A C 1
ATOM 629 O O . GLY A 1 76 ? -4.355 5.422 7.362 1.00 91.31 76 GLY A O 1
ATOM 630 N N . VAL A 1 77 ? -4.726 4.132 5.549 1.00 93.94 77 VAL A N 1
ATOM 631 C CA . VAL A 1 77 ? -3.482 4.461 4.839 1.00 93.94 77 VAL A CA 1
ATOM 632 C C . VAL A 1 77 ? -3.668 5.779 4.101 1.00 93.94 77 VAL A C 1
ATOM 634 O O . VAL A 1 77 ? -4.626 5.951 3.346 1.00 93.94 77 VAL A O 1
ATOM 637 N N . CYS A 1 78 ? -2.753 6.718 4.321 1.00 93.56 78 CYS A N 1
ATOM 638 C CA . CYS A 1 78 ? -2.821 8.046 3.724 1.00 93.56 78 CYS A CA 1
ATOM 639 C C . CYS A 1 78 ? -2.045 8.074 2.406 1.00 93.56 78 CYS A C 1
ATOM 641 O O . CYS A 1 78 ? -0.822 8.212 2.412 1.00 93.56 78 CYS A O 1
ATOM 643 N N . TRP A 1 79 ? -2.754 7.972 1.285 1.00 95.19 79 TRP A N 1
ATOM 644 C CA . TRP A 1 79 ? -2.183 8.195 -0.043 1.00 95.19 79 TRP A CA 1
ATOM 645 C C . TRP A 1 79 ? -2.177 9.685 -0.380 1.00 95.19 79 TRP A C 1
ATOM 647 O O . TRP A 1 79 ? -3.179 10.377 -0.191 1.00 95.19 79 TRP A O 1
ATOM 657 N N . GLY A 1 80 ? -1.042 10.186 -0.858 1.00 95.38 80 GLY A N 1
ATOM 658 C CA . GLY A 1 80 ? -0.845 11.594 -1.186 1.00 95.38 80 GLY A CA 1
ATOM 659 C C . GLY A 1 80 ? -0.160 11.796 -2.531 1.00 95.38 80 GLY A C 1
ATOM 660 O O . GLY A 1 80 ? 0.331 10.856 -3.151 1.00 95.38 80 GLY A O 1
ATOM 661 N N . ILE A 1 81 ? -0.133 13.051 -2.977 1.00 97.12 81 ILE A N 1
ATOM 662 C CA . ILE A 1 81 ? 0.582 13.482 -4.179 1.00 97.12 81 ILE A CA 1
ATOM 663 C C . ILE A 1 81 ? 1.468 14.665 -3.796 1.00 97.12 81 ILE A C 1
ATOM 665 O O . ILE A 1 81 ? 0.984 15.671 -3.274 1.00 97.12 81 ILE A O 1
ATOM 669 N N . LYS A 1 82 ? 2.762 14.558 -4.086 1.00 95.38 82 LYS A N 1
ATOM 670 C CA . LYS A 1 82 ? 3.745 15.635 -3.985 1.00 95.38 82 LYS A CA 1
ATOM 671 C C . LYS A 1 82 ? 4.148 16.067 -5.395 1.00 95.38 82 LYS A C 1
ATOM 673 O O . LYS A 1 82 ? 4.599 15.252 -6.196 1.00 95.38 82 LYS A O 1
ATOM 678 N N . TYR A 1 83 ? 3.984 17.351 -5.705 1.00 93.69 83 TYR A N 1
ATOM 679 C CA . TYR A 1 83 ? 4.279 17.916 -7.024 1.00 93.69 83 TYR A CA 1
ATOM 680 C C . TYR A 1 83 ? 5.163 19.158 -6.890 1.00 93.69 83 TYR A C 1
ATOM 682 O O . TYR A 1 83 ? 4.709 20.214 -6.453 1.00 93.69 83 TYR A O 1
ATOM 690 N N . GLU A 1 84 ? 6.436 19.014 -7.261 1.00 89.75 84 GLU A N 1
ATOM 691 C CA . GLU A 1 84 ? 7.477 20.039 -7.112 1.00 89.75 84 GLU A CA 1
ATOM 692 C C . GLU A 1 84 ? 8.329 20.114 -8.395 1.00 89.75 84 GLU A C 1
ATOM 694 O O . GLU A 1 84 ? 9.463 19.619 -8.436 1.00 89.75 84 GLU A O 1
ATOM 699 N N . PRO A 1 85 ? 7.785 20.683 -9.489 1.00 86.69 85 PRO A N 1
ATOM 700 C CA . PRO A 1 85 ? 8.526 20.811 -10.735 1.00 86.69 85 PRO A CA 1
ATOM 701 C C . PRO A 1 85 ? 9.737 21.728 -10.545 1.00 86.69 85 PRO A C 1
ATOM 703 O O . PRO A 1 85 ? 9.657 22.773 -9.893 1.00 86.69 85 PRO A O 1
ATOM 706 N N . HIS A 1 86 ? 10.864 21.356 -11.141 1.00 87.62 86 HIS A N 1
ATOM 707 C CA . HIS A 1 86 ? 12.104 22.120 -11.062 1.00 87.62 86 HIS A CA 1
ATOM 708 C C . HIS A 1 86 ? 12.927 21.956 -12.337 1.00 87.62 86 HIS A C 1
ATOM 710 O O . HIS A 1 86 ? 12.800 20.977 -13.070 1.00 87.62 86 HIS A O 1
ATOM 716 N N . ASN A 1 87 ? 13.804 22.922 -12.595 1.00 93.31 87 ASN A N 1
ATOM 717 C CA . ASN A 1 87 ? 14.784 22.820 -13.668 1.00 93.31 87 ASN A CA 1
ATOM 718 C C . ASN A 1 87 ? 16.124 22.369 -13.091 1.00 93.31 87 ASN A C 1
ATOM 720 O O . ASN A 1 87 ? 16.499 22.789 -11.995 1.00 93.31 87 ASN A O 1
ATOM 724 N N . TYR A 1 88 ? 16.858 21.552 -13.835 1.00 88.94 88 TYR A N 1
ATOM 725 C CA . TYR A 1 88 ? 18.207 21.129 -13.476 1.00 88.94 88 TYR A CA 1
ATOM 726 C C . TYR A 1 88 ? 19.117 21.144 -14.704 1.00 88.94 88 TYR A C 1
ATOM 728 O O . TYR A 1 88 ? 18.660 21.026 -15.839 1.00 88.94 88 TYR A O 1
ATOM 736 N N . VAL A 1 89 ? 20.419 21.306 -14.480 1.00 93.50 89 VAL A N 1
ATOM 737 C CA . VAL A 1 89 ? 21.431 21.240 -15.538 1.00 93.50 89 VAL A CA 1
ATOM 738 C C . VAL A 1 89 ? 22.164 19.915 -15.416 1.00 93.50 89 VAL A C 1
ATOM 740 O O . VAL A 1 89 ? 22.571 19.527 -14.320 1.00 93.50 89 VAL A O 1
ATOM 743 N N . ARG A 1 90 ? 22.348 19.224 -16.538 1.00 90.75 90 ARG A N 1
ATOM 744 C CA . ARG A 1 90 ? 23.202 18.040 -16.626 1.00 90.75 90 ARG A CA 1
ATOM 745 C C . ARG A 1 90 ? 24.369 18.353 -17.547 1.00 90.75 90 ARG A C 1
ATOM 747 O O . ARG A 1 90 ? 24.160 18.837 -18.655 1.00 90.75 90 ARG A O 1
ATOM 754 N N . THR A 1 91 ? 25.577 18.035 -17.095 1.00 91.38 91 THR A N 1
ATOM 755 C CA . THR A 1 91 ? 26.795 18.175 -17.897 1.00 91.38 91 THR A CA 1
ATOM 756 C C . THR A 1 91 ? 27.317 16.793 -18.274 1.00 91.38 91 THR A C 1
ATOM 758 O O . THR A 1 91 ? 27.501 15.938 -17.405 1.00 91.38 91 THR A O 1
ATOM 761 N N . LYS A 1 92 ? 27.542 16.562 -19.567 1.00 88.38 92 LYS A N 1
ATOM 762 C CA . LYS A 1 92 ? 28.205 15.370 -20.112 1.00 88.38 92 LYS A CA 1
ATOM 763 C C . LYS A 1 92 ? 29.143 15.804 -21.230 1.00 88.38 92 LYS A C 1
ATOM 765 O O . LYS A 1 92 ? 28.757 16.633 -22.040 1.00 88.38 92 LYS A O 1
ATOM 770 N N . TRP A 1 93 ? 30.339 15.218 -21.283 1.00 86.50 93 TRP A N 1
ATOM 771 C CA . TRP A 1 93 ? 31.314 15.471 -22.356 1.00 86.50 93 TRP A CA 1
ATOM 772 C C . TRP A 1 93 ? 31.560 16.971 -22.617 1.00 86.50 93 TRP A C 1
ATOM 774 O O . TRP A 1 93 ? 31.559 17.410 -23.759 1.00 86.50 93 TRP A O 1
ATOM 784 N N . ASP A 1 94 ? 31.723 17.754 -21.544 1.00 90.19 94 ASP A N 1
ATOM 785 C CA . ASP A 1 94 ? 31.922 19.216 -21.563 1.00 90.19 94 ASP A CA 1
ATOM 786 C C . ASP A 1 94 ? 30.760 20.061 -22.128 1.00 90.19 94 ASP A C 1
ATOM 788 O O . ASP A 1 94 ? 30.845 21.290 -22.170 1.00 90.19 94 ASP A O 1
ATOM 792 N N . GLU A 1 95 ? 29.628 19.441 -22.465 1.00 86.81 95 GLU A N 1
ATOM 793 C CA . GLU A 1 95 ? 28.396 20.117 -22.870 1.00 86.81 95 GLU A CA 1
ATOM 794 C C . GLU A 1 95 ? 27.377 20.126 -21.725 1.00 86.81 95 GLU A C 1
ATOM 796 O O . GLU A 1 95 ? 27.290 19.185 -20.931 1.00 86.81 95 GLU A O 1
ATOM 801 N N . SER A 1 96 ? 26.619 21.220 -21.603 1.00 92.31 96 SER A N 1
ATOM 802 C CA . SER A 1 96 ? 25.601 21.390 -20.560 1.00 92.31 96 SER A CA 1
ATOM 803 C C . SER A 1 96 ? 24.225 21.605 -21.165 1.00 92.31 96 SER A C 1
ATOM 805 O O . SER A 1 96 ? 24.027 22.497 -21.988 1.00 92.31 96 SER A O 1
ATOM 807 N N . GLU A 1 97 ? 23.264 20.827 -20.686 1.00 90.50 97 GLU A N 1
ATOM 808 C CA . GLU A 1 97 ? 21.872 20.869 -21.115 1.00 90.50 97 GLU A CA 1
ATOM 809 C C . GLU A 1 97 ? 20.978 21.192 -19.915 1.00 90.50 97 GLU A C 1
ATOM 811 O O . GLU A 1 97 ? 21.168 20.664 -18.815 1.00 90.50 97 GLU A O 1
ATOM 816 N N . CYS A 1 98 ? 20.007 22.082 -20.123 1.00 89.44 98 CYS A N 1
ATOM 817 C CA . CYS A 1 98 ? 18.984 22.396 -19.132 1.00 89.44 98 CYS A CA 1
ATOM 818 C C . CYS A 1 98 ? 17.764 21.508 -19.372 1.00 89.44 98 CYS A C 1
ATOM 820 O O . CYS A 1 98 ? 17.223 21.470 -20.476 1.00 89.44 98 CYS A O 1
ATOM 822 N N . TYR A 1 99 ? 17.323 20.837 -18.319 1.00 85.62 99 TYR A N 1
ATOM 823 C CA . TYR A 1 99 ? 16.167 19.962 -18.311 1.00 85.62 99 TYR A CA 1
ATOM 824 C C . TYR A 1 99 ? 15.116 20.510 -17.357 1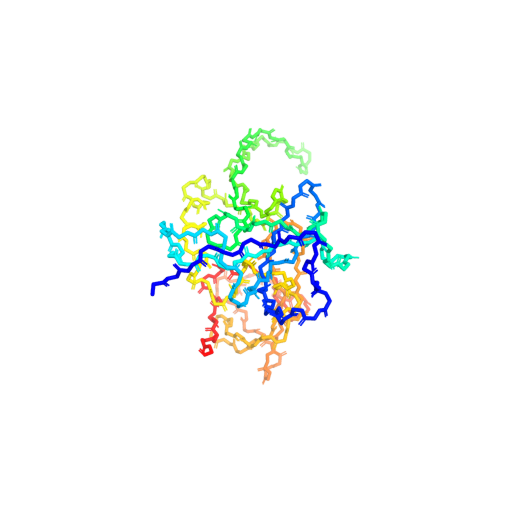.00 85.62 99 TYR A C 1
ATOM 826 O O . TYR A 1 99 ? 15.436 21.040 -16.291 1.00 85.62 99 TYR A O 1
ATOM 834 N N . THR A 1 100 ? 13.853 20.321 -17.713 1.00 83.19 100 THR A N 1
ATOM 835 C CA . THR A 1 100 ? 12.744 20.450 -16.771 1.00 83.19 100 THR A CA 1
ATOM 836 C C . THR A 1 100 ? 12.400 19.060 -16.257 1.00 83.19 100 THR A C 1
ATOM 838 O O . THR A 1 100 ? 12.114 18.160 -17.044 1.00 83.19 100 THR A O 1
ATOM 841 N N . SER A 1 101 ? 12.419 18.889 -14.938 1.00 80.56 101 SER A N 1
ATOM 842 C CA . SER A 1 101 ? 11.794 17.752 -14.274 1.00 80.56 101 SER A CA 1
ATOM 843 C C . SER A 1 101 ? 10.382 18.158 -13.865 1.00 80.56 101 SER A C 1
ATOM 845 O O . SER A 1 101 ? 10.187 19.138 -13.142 1.00 80.56 101 SER A O 1
ATOM 847 N N . GLY A 1 102 ? 9.391 17.432 -14.371 1.00 77.44 102 GLY A N 1
ATOM 848 C CA . GLY A 1 102 ? 7.977 17.701 -14.143 1.00 77.44 102 GLY A CA 1
ATOM 849 C C . GLY A 1 102 ? 7.210 16.390 -14.111 1.00 77.44 102 GLY A C 1
ATOM 850 O O . GLY A 1 102 ? 6.744 15.924 -15.141 1.00 77.44 102 GLY A O 1
ATOM 851 N N . GLY A 1 103 ? 7.124 15.795 -12.927 1.00 89.25 103 GLY A N 1
ATOM 852 C CA . GLY A 1 103 ? 6.309 14.621 -12.624 1.00 89.25 103 GLY A CA 1
ATOM 853 C C . GLY A 1 103 ? 5.748 14.748 -11.211 1.00 89.25 103 GLY A C 1
ATOM 854 O O . GLY A 1 103 ? 6.040 15.724 -10.513 1.00 89.25 103 GLY A O 1
ATOM 855 N N . ALA A 1 104 ? 4.926 13.794 -10.793 1.00 94.38 104 ALA A N 1
ATOM 856 C CA . ALA A 1 104 ? 4.303 13.793 -9.474 1.00 94.38 104 ALA A CA 1
ATOM 857 C C . ALA A 1 104 ? 4.729 12.555 -8.685 1.00 94.38 104 ALA A C 1
ATOM 859 O O . ALA A 1 104 ? 4.723 11.450 -9.214 1.00 94.38 104 ALA A O 1
ATOM 860 N N . MET A 1 105 ? 5.088 12.732 -7.420 1.00 95.00 105 MET A N 1
ATOM 861 C CA . MET A 1 105 ? 5.402 11.631 -6.518 1.00 95.00 105 MET A CA 1
ATOM 862 C C . MET A 1 105 ? 4.135 11.224 -5.766 1.00 95.00 105 MET A C 1
ATOM 864 O O . MET A 1 105 ? 3.555 12.038 -5.046 1.00 95.00 105 MET A O 1
ATOM 868 N N . ILE A 1 106 ? 3.703 9.975 -5.925 1.00 96.44 106 ILE A N 1
ATOM 869 C CA . ILE A 1 106 ? 2.727 9.360 -5.027 1.00 96.44 106 ILE A CA 1
ATOM 870 C C . ILE A 1 106 ? 3.431 9.112 -3.699 1.00 96.44 106 ILE A C 1
ATOM 872 O O . ILE A 1 106 ? 4.523 8.543 -3.680 1.00 96.44 106 ILE A O 1
ATOM 876 N N . THR A 1 107 ? 2.797 9.505 -2.599 1.00 96.12 107 THR A N 1
ATOM 877 C CA . THR A 1 107 ? 3.272 9.214 -1.248 1.00 96.12 107 THR A CA 1
ATOM 878 C C . THR A 1 107 ? 2.342 8.242 -0.536 1.00 96.12 107 THR A C 1
ATOM 880 O O . THR A 1 107 ? 1.124 8.264 -0.732 1.00 96.12 107 THR A O 1
ATOM 883 N N . ARG A 1 108 ? 2.914 7.394 0.317 1.00 94.31 108 ARG A N 1
ATOM 884 C CA . ARG A 1 108 ? 2.213 6.439 1.175 1.00 94.31 108 ARG A CA 1
ATOM 885 C C . ARG A 1 108 ? 2.544 6.755 2.626 1.00 94.31 108 ARG A C 1
ATOM 887 O O . ARG A 1 108 ? 3.695 6.677 3.037 1.00 94.31 108 ARG A O 1
ATOM 894 N N . ASN A 1 109 ? 1.540 7.136 3.411 1.00 94.00 109 ASN A N 1
ATOM 895 C CA . ASN A 1 109 ? 1.709 7.620 4.785 1.00 94.00 109 ASN A CA 1
ATOM 896 C C . ASN A 1 109 ? 2.714 8.783 4.924 1.00 94.00 109 ASN A C 1
ATOM 898 O O . ASN A 1 109 ? 3.308 8.967 5.983 1.00 94.00 109 ASN A O 1
ATOM 902 N N . GLY A 1 110 ? 2.858 9.592 3.869 1.00 92.69 110 GLY A N 1
ATOM 903 C CA . GLY A 1 110 ? 3.775 10.733 3.822 1.00 92.69 110 GLY A CA 1
ATOM 904 C C . GLY A 1 110 ? 5.170 10.427 3.272 1.00 92.69 110 GLY A C 1
ATOM 905 O O . GLY A 1 110 ? 5.893 11.377 2.994 1.00 92.69 110 GLY A O 1
ATOM 906 N N . GLU A 1 111 ? 5.514 9.156 3.058 1.00 93.31 111 GLU A N 1
ATOM 907 C CA . GLU A 1 111 ? 6.790 8.738 2.463 1.00 93.31 111 GLU A CA 1
ATOM 908 C C . GLU A 1 111 ? 6.658 8.553 0.947 1.00 93.31 111 GLU A C 1
ATOM 910 O O . GLU A 1 111 ? 5.589 8.177 0.461 1.00 93.31 111 GLU A O 1
ATOM 915 N N . ASP A 1 112 ? 7.729 8.810 0.197 1.00 95.19 112 ASP A N 1
ATOM 916 C CA . ASP A 1 112 ? 7.755 8.654 -1.261 1.00 95.19 112 ASP A CA 1
ATOM 917 C C . ASP A 1 112 ? 7.524 7.182 -1.652 1.00 95.19 112 ASP A C 1
ATOM 919 O O . ASP A 1 112 ? 8.139 6.273 -1.097 1.00 95.19 112 ASP A O 1
ATOM 923 N N . PHE A 1 113 ? 6.625 6.935 -2.610 1.00 94.88 113 PHE A N 1
ATOM 924 C CA . PHE A 1 113 ? 6.230 5.583 -3.018 1.00 94.88 113 PHE A CA 1
ATOM 925 C C . PHE A 1 113 ? 6.464 5.321 -4.506 1.00 94.88 113 PHE A C 1
ATOM 927 O O . PHE A 1 113 ? 7.105 4.331 -4.851 1.00 94.88 113 PHE A O 1
ATOM 934 N N . TYR A 1 114 ? 5.948 6.185 -5.385 1.00 93.69 114 TYR A N 1
ATOM 935 C CA . TYR A 1 114 ? 6.037 5.976 -6.832 1.00 93.69 114 TYR A CA 1
ATOM 936 C C . TYR A 1 114 ? 6.027 7.287 -7.62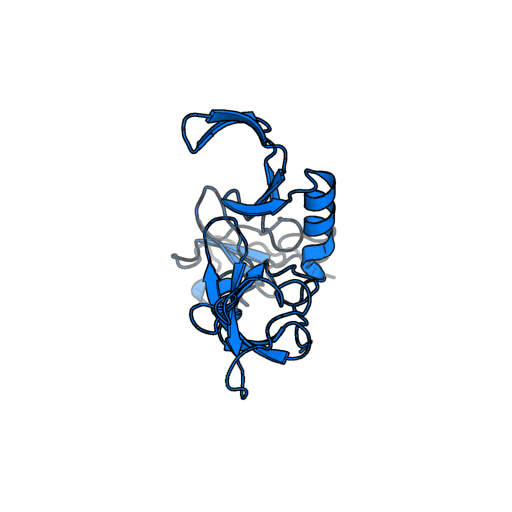1 1.00 93.69 114 TYR A C 1
ATOM 938 O O . TYR A 1 114 ? 5.118 8.108 -7.474 1.00 93.69 114 TYR A O 1
ATOM 946 N N . PHE A 1 115 ? 7.004 7.465 -8.512 1.00 92.12 115 PHE A N 1
ATOM 947 C CA . PHE A 1 115 ? 7.113 8.652 -9.358 1.00 92.12 115 PHE A CA 1
ATOM 948 C C . PHE A 1 115 ? 6.349 8.505 -10.683 1.00 92.12 115 PHE A C 1
ATOM 950 O O . PHE A 1 115 ? 6.727 7.739 -11.565 1.00 92.12 115 PHE A O 1
ATOM 957 N N . CYS A 1 116 ? 5.315 9.321 -10.862 1.00 92.50 116 CYS A N 1
ATOM 958 C CA . CYS A 1 116 ? 4.499 9.400 -12.070 1.00 92.50 116 CYS A CA 1
ATOM 959 C C . CYS A 1 116 ? 5.075 10.423 -13.057 1.00 92.50 116 CYS A C 1
ATOM 961 O O . CYS A 1 116 ? 5.021 11.639 -12.822 1.00 92.50 116 CYS A O 1
ATOM 963 N N . ARG A 1 117 ? 5.590 9.946 -14.195 1.00 89.31 117 ARG A N 1
ATOM 964 C CA . ARG A 1 117 ? 6.141 10.806 -15.262 1.00 89.31 117 ARG A CA 1
ATOM 965 C C . ARG A 1 117 ? 5.063 11.606 -15.996 1.00 89.31 117 ARG A C 1
ATOM 967 O O . ARG A 1 117 ? 5.348 12.694 -16.481 1.00 89.31 117 ARG A O 1
ATOM 974 N N . GLY A 1 118 ? 3.839 11.093 -16.055 1.00 88.56 118 GLY A N 1
ATOM 975 C CA . GLY A 1 118 ? 2.647 11.762 -16.576 1.00 88.56 118 GLY A CA 1
ATOM 976 C C . GLY A 1 118 ? 2.081 12.837 -15.644 1.00 88.56 118 GLY A C 1
ATOM 977 O O . GLY A 1 118 ? 1.095 13.484 -15.991 1.00 88.56 118 GLY A O 1
ATOM 978 N N . GLY A 1 119 ? 2.700 13.068 -14.481 1.00 91.31 119 GLY A N 1
ATOM 979 C CA . GLY A 1 119 ? 2.327 14.140 -13.564 1.00 91.31 119 GLY A CA 1
ATOM 980 C C . GLY A 1 119 ? 1.122 13.803 -12.685 1.00 91.31 119 GLY A C 1
ATOM 981 O O . GLY A 1 119 ? 0.895 12.648 -12.326 1.00 91.31 119 GLY A O 1
ATOM 982 N N . ILE A 1 120 ? 0.379 14.840 -12.286 1.00 94.69 120 ILE A N 1
ATOM 983 C CA . ILE A 1 120 ? -0.696 14.738 -11.284 1.00 94.69 120 ILE A CA 1
ATOM 984 C C . ILE A 1 120 ? -1.837 13.836 -11.768 1.00 94.69 120 ILE A C 1
ATOM 986 O O . ILE A 1 120 ? -2.332 13.035 -10.983 1.00 94.69 120 ILE A O 1
ATOM 990 N N . ASP A 1 121 ? -2.223 13.920 -13.044 1.00 94.69 121 ASP A N 1
ATOM 991 C CA . ASP A 1 121 ? -3.347 13.144 -13.583 1.00 94.69 121 ASP A CA 1
ATOM 992 C C . ASP A 1 121 ? -3.077 11.633 -13.525 1.00 94.69 121 ASP A C 1
ATOM 994 O O . ASP A 1 121 ? -3.949 10.851 -13.143 1.00 94.69 121 ASP A O 1
ATOM 998 N N . GLU A 1 122 ? -1.845 11.221 -13.847 1.00 94.06 122 GLU A N 1
ATOM 999 C CA . GLU A 1 122 ? -1.412 9.830 -13.700 1.00 94.06 122 GLU A CA 1
ATOM 1000 C C . GLU A 1 122 ? -1.421 9.409 -12.224 1.00 94.06 122 GLU A C 1
ATOM 1002 O O . GLU A 1 122 ? -1.949 8.347 -11.893 1.00 94.06 122 GLU A O 1
ATOM 1007 N N . ALA A 1 123 ? -0.891 10.250 -11.329 1.00 95.75 123 ALA A N 1
ATOM 1008 C CA . ALA A 1 123 ? -0.858 9.964 -9.897 1.00 95.75 123 ALA A CA 1
ATOM 1009 C C . ALA A 1 123 ? -2.269 9.811 -9.303 1.00 95.75 123 ALA A C 1
ATOM 1011 O O . ALA A 1 123 ? -2.535 8.852 -8.578 1.00 95.75 123 ALA A O 1
ATOM 1012 N N . GLU A 1 124 ? -3.199 10.705 -9.649 1.00 95.88 124 GLU A N 1
ATOM 1013 C CA . GLU A 1 124 ? -4.598 10.606 -9.236 1.00 95.88 124 GLU A CA 1
ATOM 1014 C C . GLU A 1 124 ? -5.262 9.332 -9.749 1.00 95.88 124 GLU A C 1
ATOM 1016 O O . GLU A 1 124 ? -5.998 8.680 -9.004 1.00 95.88 124 GLU A O 1
ATOM 1021 N N . TRP A 1 125 ? -5.049 9.001 -11.026 1.00 95.19 125 TRP A N 1
ATOM 1022 C CA . TRP A 1 125 ? -5.614 7.796 -11.612 1.00 95.19 125 TRP A CA 1
ATOM 1023 C C . TRP A 1 125 ? -5.087 6.562 -10.884 1.00 95.19 125 TRP A C 1
ATOM 1025 O O . TRP A 1 125 ? -5.889 5.756 -10.424 1.00 95.19 125 TRP A O 1
ATOM 1035 N N . ARG A 1 126 ? -3.772 6.458 -10.673 1.00 93.94 126 ARG A N 1
ATOM 1036 C CA . ARG A 1 126 ? -3.168 5.325 -9.960 1.00 93.94 126 ARG A CA 1
ATOM 1037 C C . ARG A 1 126 ? -3.729 5.177 -8.553 1.00 93.94 126 ARG A C 1
ATOM 1039 O O . ARG A 1 126 ? -4.186 4.091 -8.227 1.00 93.94 126 ARG A O 1
ATOM 1046 N N . ILE A 1 127 ? -3.778 6.255 -7.761 1.00 94.75 127 ILE A N 1
ATOM 1047 C CA . ILE A 1 127 ? -4.320 6.219 -6.389 1.00 94.75 127 ILE A CA 1
ATOM 1048 C C . ILE A 1 127 ? -5.764 5.700 -6.369 1.00 94.75 127 ILE A C 1
ATOM 1050 O O . ILE A 1 127 ? -6.106 4.883 -5.517 1.00 94.75 127 ILE A O 1
ATOM 1054 N N . LYS A 1 128 ? -6.605 6.134 -7.318 1.00 92.19 128 LYS A N 1
ATOM 1055 C CA . LYS A 1 128 ? -8.013 5.709 -7.414 1.00 92.19 128 LYS A CA 1
ATOM 1056 C C . LYS A 1 128 ? -8.198 4.230 -7.774 1.00 92.19 128 LYS A C 1
ATOM 1058 O O . LYS A 1 128 ? -9.295 3.738 -7.557 1.00 92.19 128 LYS A O 1
ATOM 1063 N N . HIS A 1 129 ? -7.174 3.569 -8.317 1.00 90.38 129 HIS A N 1
ATOM 1064 C CA . HIS A 1 129 ? -7.229 2.171 -8.766 1.00 90.38 129 HIS A CA 1
ATOM 1065 C C . HIS A 1 129 ? -6.207 1.287 -8.021 1.00 90.38 129 HIS A C 1
ATOM 1067 O O . HIS A 1 129 ? -5.867 0.198 -8.480 1.00 90.38 129 HIS A O 1
ATOM 1073 N N . LEU A 1 130 ? -5.681 1.735 -6.871 1.00 90.19 130 LEU A N 1
ATOM 1074 C CA . LEU A 1 130 ? -4.766 0.923 -6.054 1.00 90.19 130 LEU A CA 1
ATOM 1075 C C . LEU A 1 130 ? -5.443 -0.338 -5.508 1.00 90.19 130 LEU A C 1
ATOM 1077 O O . LEU A 1 130 ? -4.779 -1.352 -5.326 1.00 90.19 130 LEU A O 1
ATOM 1081 N N . ASP A 1 131 ? -6.748 -0.281 -5.251 1.00 86.00 131 ASP A N 1
ATOM 1082 C CA . ASP A 1 131 ? -7.563 -1.417 -4.816 1.00 86.00 131 ASP A CA 1
ATOM 1083 C C . ASP A 1 131 ? -7.796 -2.452 -5.928 1.00 86.00 131 ASP A C 1
ATOM 1085 O O . ASP A 1 131 ? -8.089 -3.612 -5.641 1.00 86.00 131 ASP A O 1
ATOM 1089 N N . GLU A 1 132 ? -7.619 -2.062 -7.191 1.00 87.19 132 GLU A N 1
ATOM 1090 C CA . GLU A 1 132 ? -7.614 -2.979 -8.332 1.00 87.19 132 GLU A CA 1
ATOM 1091 C C . GLU A 1 132 ? -6.271 -3.705 -8.494 1.00 87.19 132 GLU A C 1
ATOM 1093 O O . GLU A 1 132 ? -6.180 -4.692 -9.235 1.00 87.19 132 GLU A O 1
ATOM 1098 N N . HIS A 1 133 ? -5.221 -3.235 -7.810 1.00 90.06 133 HIS A N 1
ATOM 1099 C CA . HIS A 1 133 ? -3.915 -3.866 -7.876 1.00 90.06 133 HIS A CA 1
ATOM 1100 C C . HIS A 1 133 ? -3.952 -5.252 -7.197 1.00 90.06 133 HIS A C 1
ATOM 1102 O O . HIS A 1 133 ? -4.462 -5.391 -6.087 1.00 90.06 133 HIS A O 1
ATOM 1108 N N . PRO A 1 134 ? -3.346 -6.298 -7.788 1.00 88.75 134 PRO A N 1
ATOM 1109 C CA . PRO A 1 134 ? -3.299 -7.651 -7.203 1.00 88.75 134 PRO A CA 1
ATOM 1110 C C . PRO A 1 134 ? -2.518 -7.785 -5.883 1.00 88.75 134 PRO A C 1
ATOM 1112 O O . PRO A 1 134 ? -2.449 -8.870 -5.300 1.00 88.75 134 PRO A O 1
ATOM 1115 N N . LEU A 1 135 ? -1.892 -6.698 -5.432 1.00 89.06 135 LEU A N 1
ATOM 1116 C CA . LEU A 1 135 ? -1.226 -6.586 -4.140 1.00 89.06 135 LEU A CA 1
ATOM 1117 C C . LEU A 1 135 ? -2.026 -5.614 -3.285 1.00 89.06 135 LEU A C 1
ATOM 1119 O O . LEU A 1 135 ? -2.315 -4.512 -3.745 1.00 89.06 135 LEU A O 1
ATOM 1123 N N . ASP A 1 136 ? -2.301 -5.978 -2.034 1.00 91.25 136 ASP A N 1
ATOM 1124 C CA . ASP A 1 136 ? -2.906 -5.039 -1.093 1.00 91.25 136 ASP A CA 1
ATOM 1125 C C . ASP A 1 136 ? -1.837 -4.094 -0.529 1.00 91.25 136 ASP A C 1
ATOM 1127 O O . ASP A 1 136 ? -1.186 -4.348 0.488 1.00 91.25 136 ASP A O 1
ATOM 1131 N N . LEU A 1 137 ? -1.648 -2.976 -1.228 1.00 92.62 137 LEU A N 1
ATOM 1132 C CA . LEU A 1 137 ? -0.688 -1.933 -0.865 1.00 92.62 137 LEU A CA 1
ATOM 1133 C C . LEU A 1 137 ? -1.108 -1.155 0.397 1.00 92.62 137 LEU A C 1
ATOM 1135 O O . LEU A 1 137 ? -0.316 -0.373 0.934 1.00 92.62 137 LEU A O 1
ATOM 1139 N N . ASN A 1 138 ? -2.327 -1.368 0.910 1.00 93.81 138 ASN A N 1
ATOM 1140 C CA . ASN A 1 138 ? -2.778 -0.771 2.166 1.00 93.81 138 ASN A CA 1
ATOM 1141 C C . ASN A 1 138 ? -2.343 -1.583 3.394 1.00 93.81 138 ASN A C 1
ATOM 1143 O O . ASN A 1 138 ? -2.457 -1.107 4.529 1.00 93.81 138 ASN A O 1
ATOM 1147 N N . GLU A 1 139 ? -1.827 -2.797 3.203 1.00 93.88 139 GLU A N 1
ATOM 1148 C CA . GLU A 1 139 ? -1.341 -3.608 4.308 1.00 93.88 139 GLU A CA 1
ATOM 1149 C C . GLU A 1 139 ? 0.049 -3.178 4.772 1.00 93.88 139 GLU A C 1
ATOM 1151 O O . GLU A 1 139 ? 0.889 -2.732 3.992 1.00 93.88 139 GLU A O 1
ATOM 1156 N N . TYR A 1 140 ? 0.337 -3.359 6.059 1.00 92.00 140 TYR A N 1
ATOM 1157 C CA . TYR A 1 140 ? 1.723 -3.345 6.506 1.00 92.00 140 TYR A CA 1
ATOM 1158 C C . TYR A 1 140 ? 2.419 -4.628 6.044 1.00 92.00 140 TYR A C 1
ATOM 1160 O O . TYR A 1 140 ? 1.811 -5.704 5.938 1.00 92.00 140 TYR A O 1
ATOM 1168 N N . GLY A 1 141 ? 3.718 -4.506 5.792 1.00 90.75 141 GLY A N 1
ATOM 1169 C CA . GLY A 1 141 ? 4.541 -5.602 5.299 1.00 90.75 141 GLY A CA 1
ATOM 1170 C C . GLY A 1 141 ? 4.149 -6.091 3.898 1.00 90.75 141 GLY A C 1
ATOM 1171 O O . GLY A 1 141 ? 4.274 -7.277 3.598 1.00 90.75 141 GLY A O 1
ATOM 1172 N N . TYR A 1 142 ? 3.555 -5.214 3.077 1.00 91.06 142 TYR A N 1
ATOM 1173 C CA . TYR A 1 142 ? 3.135 -5.543 1.711 1.00 91.06 142 TYR A CA 1
ATOM 1174 C C . TYR A 1 142 ? 4.333 -5.945 0.838 1.00 91.06 142 TYR A C 1
ATOM 1176 O O . TYR A 1 142 ? 4.209 -6.863 0.029 1.00 91.06 142 TYR A O 1
ATOM 1184 N N . ALA A 1 143 ? 5.489 -5.304 1.044 1.00 91.31 143 ALA A N 1
ATOM 1185 C CA . ALA A 1 143 ? 6.720 -5.586 0.320 1.00 91.31 143 ALA A CA 1
ATOM 1186 C C . ALA A 1 143 ? 7.206 -7.014 0.603 1.00 91.31 143 ALA A C 1
ATOM 1188 O O . ALA A 1 143 ? 7.396 -7.806 -0.309 1.00 91.31 143 ALA A O 1
ATOM 1189 N N . GLU A 1 144 ? 7.290 -7.421 1.866 1.00 92.19 144 GLU A N 1
ATOM 1190 C CA . GLU A 1 144 ? 7.731 -8.767 2.242 1.00 92.19 144 GLU A CA 1
ATOM 1191 C C . GLU A 1 144 ? 6.761 -9.850 1.755 1.00 92.19 144 GLU A C 1
ATOM 1193 O O . GLU A 1 144 ? 7.186 -10.941 1.383 1.00 92.19 144 GLU A O 1
ATOM 1198 N N . LYS A 1 145 ? 5.456 -9.553 1.723 1.00 90.62 145 LYS A N 1
ATOM 1199 C CA . LYS A 1 145 ? 4.425 -10.466 1.197 1.00 90.62 145 LYS A CA 1
ATOM 1200 C C . LYS A 1 145 ? 4.490 -10.642 -0.320 1.00 90.62 145 LYS A C 1
ATOM 1202 O O . LYS A 1 145 ? 3.928 -11.611 -0.833 1.00 90.62 145 LYS A O 1
ATOM 1207 N N . MET A 1 146 ? 5.112 -9.708 -1.038 1.00 90.94 146 MET A N 1
ATOM 1208 C CA . MET A 1 146 ? 5.251 -9.789 -2.490 1.00 90.94 146 MET A CA 1
ATOM 1209 C C . MET A 1 146 ? 6.401 -10.714 -2.900 1.00 90.94 146 MET A C 1
ATOM 1211 O O . MET A 1 146 ? 6.336 -11.333 -3.961 1.00 90.94 146 MET A O 1
ATOM 1215 N N . ILE A 1 147 ? 7.428 -10.831 -2.055 1.00 94.69 147 ILE A N 1
ATOM 1216 C CA . ILE A 1 147 ? 8.597 -11.664 -2.326 1.00 94.69 147 ILE A CA 1
ATOM 1217 C C . ILE A 1 147 ? 8.176 -13.132 -2.416 1.00 94.69 147 ILE A C 1
ATOM 1219 O O . ILE A 1 147 ? 7.434 -13.654 -1.584 1.00 94.69 147 ILE A O 1
ATOM 1223 N N . GLY A 1 148 ? 8.647 -13.804 -3.459 1.00 94.62 148 GLY A N 1
ATOM 1224 C CA . GLY A 1 148 ? 8.310 -15.183 -3.785 1.00 94.62 148 GLY A CA 1
ATOM 1225 C C . GLY A 1 148 ? 7.006 -15.351 -4.569 1.00 94.62 148 GLY A C 1
ATOM 1226 O O . GLY A 1 148 ? 6.684 -16.476 -4.963 1.00 94.62 148 GLY A O 1
ATOM 1227 N N . ARG A 1 149 ? 6.244 -14.278 -4.832 1.00 94.31 149 ARG A N 1
ATOM 1228 C CA . ARG A 1 149 ? 5.075 -14.366 -5.718 1.00 94.31 149 ARG A CA 1
ATOM 1229 C C . ARG A 1 149 ? 5.517 -14.614 -7.156 1.00 94.31 149 ARG A C 1
ATOM 1231 O O . ARG A 1 149 ? 6.426 -13.961 -7.666 1.00 94.31 149 ARG A O 1
ATOM 1238 N N . LYS A 1 150 ? 4.823 -15.545 -7.810 1.00 95.12 150 LYS A N 1
ATOM 1239 C CA . LYS A 1 150 ? 4.976 -15.817 -9.239 1.00 95.12 150 LYS A CA 1
ATOM 1240 C C . LYS A 1 150 ? 4.185 -14.793 -10.044 1.00 95.12 150 LYS A C 1
ATOM 1242 O O . LYS A 1 150 ? 3.070 -14.435 -9.663 1.00 95.12 150 LYS A O 1
ATOM 1247 N N . VAL A 1 151 ? 4.750 -14.356 -11.158 1.00 95.69 151 VAL A N 1
ATOM 1248 C CA . VAL A 1 151 ? 4.145 -13.452 -12.140 1.00 95.69 151 VAL A CA 1
ATOM 1249 C C . VAL A 1 151 ? 4.550 -13.904 -13.542 1.00 95.69 151 VAL A C 1
ATOM 1251 O O . VAL A 1 151 ? 5.416 -14.762 -13.703 1.00 95.69 151 VAL A O 1
ATOM 1254 N N . TRP A 1 152 ? 3.938 -13.328 -14.568 1.00 95.50 152 TRP A N 1
ATOM 1255 C CA . TRP A 1 152 ? 4.462 -13.416 -15.928 1.00 95.50 152 TRP A CA 1
ATOM 1256 C C . TRP A 1 152 ? 5.060 -12.075 -16.320 1.00 95.50 152 TRP A C 1
ATOM 1258 O O . TRP A 1 152 ? 4.398 -11.049 -16.198 1.00 95.50 152 TRP A O 1
ATOM 1268 N N . TRP A 1 153 ? 6.287 -12.085 -16.817 1.00 94.00 153 TRP A N 1
ATOM 1269 C CA . TRP A 1 153 ? 6.962 -10.925 -17.377 1.00 94.00 153 TRP A CA 1
ATOM 1270 C C . TRP A 1 153 ? 7.075 -11.106 -18.885 1.00 94.00 153 TRP A C 1
ATOM 1272 O O . TRP A 1 153 ? 7.694 -12.059 -19.343 1.00 94.00 153 TRP A O 1
ATOM 1282 N N . ARG A 1 154 ? 6.427 -10.243 -19.677 1.00 92.06 154 ARG A N 1
ATOM 1283 C CA . ARG A 1 154 ? 6.442 -10.323 -21.156 1.00 92.06 154 ARG A CA 1
ATOM 1284 C C . 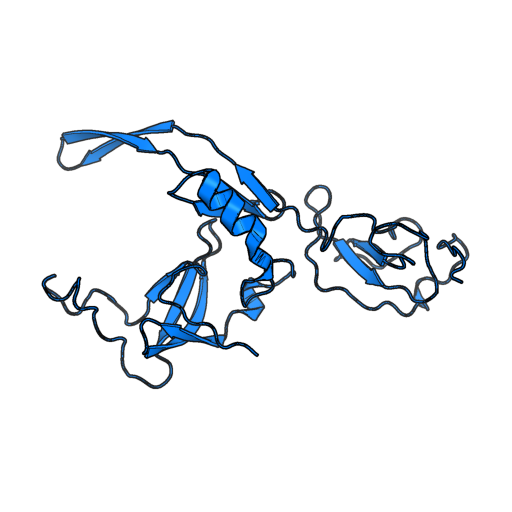ARG A 1 154 ? 6.107 -11.717 -21.718 1.00 92.06 154 ARG A C 1
ATOM 1286 O O . ARG A 1 154 ? 6.610 -12.115 -22.762 1.00 92.06 154 ARG A O 1
ATOM 1293 N N . SER A 1 155 ? 5.159 -12.415 -21.091 1.00 91.81 155 SER A N 1
ATOM 1294 C CA . SER A 1 155 ? 4.761 -13.798 -21.430 1.00 91.81 155 SER A CA 1
ATOM 1295 C C . SER A 1 155 ? 5.790 -14.880 -21.081 1.00 91.81 155 SER A C 1
ATOM 1297 O O . SER A 1 155 ? 5.669 -16.005 -21.562 1.00 91.81 155 SER A O 1
ATOM 1299 N N . GLU A 1 156 ? 6.731 -14.590 -20.184 1.00 93.62 156 GLU A N 1
ATOM 1300 C CA . GLU A 1 156 ? 7.658 -15.559 -19.595 1.00 93.62 156 GLU A CA 1
ATOM 1301 C C . GLU A 1 156 ? 7.430 -15.680 -18.076 1.00 93.62 156 GLU A C 1
ATOM 1303 O O . GLU A 1 156 ? 7.122 -14.681 -17.421 1.00 93.62 156 GLU A O 1
ATOM 1308 N N . PRO A 1 157 ? 7.521 -16.886 -17.491 1.00 95.62 157 PRO A N 1
ATOM 1309 C CA . PRO A 1 157 ? 7.309 -17.086 -16.062 1.00 95.62 157 PRO A CA 1
ATOM 1310 C C . PRO A 1 157 ? 8.432 -16.443 -15.241 1.00 95.62 157 PRO A C 1
ATOM 1312 O O . PRO A 1 157 ? 9.616 -16.621 -15.530 1.00 95.62 157 PRO A O 1
ATOM 1315 N N . ALA A 1 158 ? 8.050 -15.727 -14.189 1.00 96.12 158 ALA A N 1
ATOM 1316 C CA . ALA A 1 158 ? 8.967 -15.023 -13.310 1.00 96.12 158 ALA A CA 1
ATOM 1317 C C . ALA A 1 158 ? 8.549 -15.140 -11.840 1.00 96.12 158 ALA A C 1
ATOM 1319 O O . ALA A 1 158 ? 7.384 -15.382 -11.511 1.00 96.12 158 ALA A O 1
ATOM 1320 N N . ILE A 1 159 ? 9.503 -14.918 -10.945 1.00 96.06 159 ILE A N 1
ATOM 1321 C CA . ILE A 1 159 ? 9.287 -14.811 -9.504 1.00 96.06 159 ILE A CA 1
ATOM 1322 C C . ILE A 1 159 ? 9.856 -13.488 -9.000 1.00 96.06 159 ILE A C 1
ATOM 1324 O O . ILE A 1 159 ? 10.931 -13.067 -9.421 1.00 96.06 159 ILE A O 1
ATOM 1328 N N . ILE A 1 160 ? 9.126 -12.820 -8.106 1.00 95.94 160 ILE A N 1
ATOM 1329 C CA . ILE A 1 160 ? 9.627 -11.612 -7.447 1.00 95.94 160 ILE A CA 1
ATOM 1330 C C . ILE A 1 160 ? 10.634 -12.026 -6.377 1.00 95.94 160 ILE A C 1
ATOM 1332 O O . ILE A 1 160 ? 10.270 -12.746 -5.446 1.00 95.94 160 ILE A O 1
ATOM 1336 N N . THR A 1 161 ? 11.875 -11.563 -6.481 1.00 95.69 161 THR A N 1
ATOM 1337 C CA . THR A 1 161 ? 12.935 -11.896 -5.517 1.00 95.69 161 THR A CA 1
ATOM 1338 C C . THR A 1 161 ? 13.322 -10.739 -4.619 1.00 95.69 161 THR A C 1
ATOM 1340 O O . THR A 1 161 ? 13.773 -10.985 -3.502 1.00 95.69 161 THR A O 1
ATOM 1343 N N . ASP A 1 162 ? 13.067 -9.500 -5.047 1.00 94.44 162 ASP A N 1
ATOM 1344 C CA . ASP A 1 162 ? 13.374 -8.323 -4.238 1.00 94.44 162 ASP A CA 1
ATOM 1345 C C . ASP A 1 162 ? 12.416 -7.144 -4.477 1.00 94.44 162 ASP A C 1
ATOM 1347 O O . ASP A 1 162 ? 11.722 -7.072 -5.499 1.00 94.44 162 ASP A O 1
ATOM 1351 N N . TRP A 1 163 ? 12.410 -6.210 -3.526 1.00 93.19 163 TRP A N 1
ATOM 1352 C CA . TRP A 1 163 ? 11.681 -4.942 -3.548 1.00 93.19 163 TRP A CA 1
ATOM 1353 C C . TRP A 1 163 ? 12.650 -3.775 -3.364 1.00 93.19 163 TRP A C 1
ATOM 1355 O O . TRP A 1 163 ? 13.451 -3.750 -2.432 1.00 93.19 163 TRP A O 1
ATOM 1365 N N . ILE A 1 164 ? 12.533 -2.764 -4.220 1.00 89.62 164 ILE A N 1
ATOM 1366 C CA . ILE A 1 164 ? 13.367 -1.566 -4.147 1.00 89.62 164 ILE A CA 1
ATOM 1367 C C . ILE A 1 164 ? 12.592 -0.457 -3.443 1.00 89.62 164 ILE A C 1
ATOM 1369 O O . ILE A 1 164 ? 11.792 0.261 -4.054 1.00 89.62 164 ILE A O 1
ATOM 1373 N N . ASP A 1 165 ? 12.888 -0.306 -2.154 1.00 76.31 165 ASP A N 1
ATOM 1374 C CA . ASP A 1 165 ? 12.325 0.729 -1.292 1.00 76.31 165 ASP A CA 1
ATOM 1375 C C . ASP A 1 165 ? 13.118 2.041 -1.428 1.00 76.31 165 ASP A C 1
ATOM 1377 O O . ASP A 1 165 ? 14.071 2.294 -0.696 1.00 76.31 165 ASP A O 1
ATOM 1381 N N . ASP A 1 166 ? 12.782 2.843 -2.442 1.00 78.81 166 ASP A N 1
ATOM 1382 C CA . ASP A 1 166 ? 13.374 4.176 -2.681 1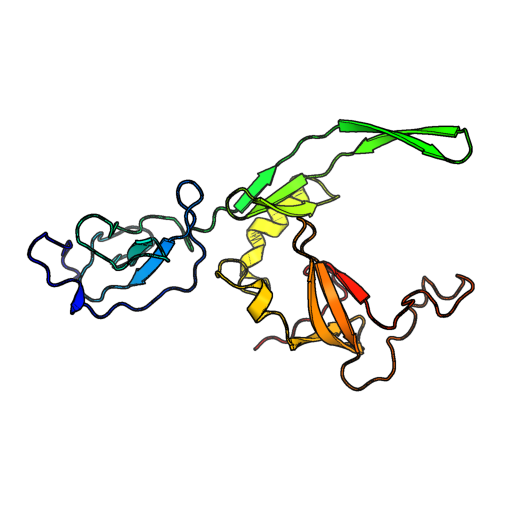.00 78.81 166 ASP A CA 1
ATOM 1383 C C . ASP A 1 166 ? 12.421 5.082 -3.492 1.00 78.81 166 ASP A C 1
ATOM 1385 O O . ASP A 1 166 ? 12.812 5.745 -4.451 1.00 78.81 166 ASP A O 1
ATOM 1389 N N . GLY A 1 167 ? 11.115 5.019 -3.202 1.00 79.50 167 GLY A N 1
ATOM 1390 C CA . GLY A 1 167 ? 10.095 5.807 -3.914 1.00 79.50 167 GLY A CA 1
ATOM 1391 C C . GLY A 1 167 ? 9.890 5.429 -5.389 1.00 79.50 167 GLY A C 1
ATOM 1392 O O . GLY A 1 167 ? 9.328 6.206 -6.165 1.00 79.50 167 GLY A O 1
ATOM 1393 N N . GLN A 1 168 ? 10.361 4.247 -5.793 1.00 85.50 168 GLN A N 1
ATOM 1394 C CA . GLN A 1 168 ? 10.291 3.764 -7.177 1.00 85.50 168 GLN A CA 1
ATOM 1395 C C . GLN A 1 168 ? 9.196 2.717 -7.401 1.00 85.50 168 GLN A C 1
ATOM 1397 O O . GLN A 1 168 ? 8.858 2.440 -8.546 1.00 85.50 168 GLN A O 1
ATOM 1402 N N . ALA A 1 169 ? 8.666 2.126 -6.329 1.00 91.69 169 ALA A N 1
ATOM 1403 C CA . ALA A 1 169 ? 7.786 0.963 -6.356 1.00 91.69 169 ALA A CA 1
ATOM 1404 C C . ALA A 1 169 ? 8.211 -0.114 -7.376 1.00 91.69 169 ALA A C 1
ATOM 1406 O O . ALA A 1 169 ? 7.415 -0.572 -8.201 1.00 91.69 169 ALA A O 1
ATOM 1407 N N . CYS A 1 170 ? 9.493 -0.485 -7.338 1.00 93.62 170 CYS A N 1
ATOM 1408 C CA . CYS A 1 170 ? 10.092 -1.447 -8.257 1.00 93.62 170 CYS A CA 1
ATOM 1409 C C . CYS A 1 170 ? 10.316 -2.799 -7.583 1.00 93.62 170 CYS A C 1
ATOM 1411 O O . CYS A 1 170 ? 10.666 -2.874 -6.407 1.00 93.62 170 CYS A O 1
ATOM 1413 N N . VAL A 1 171 ? 10.203 -3.859 -8.374 1.00 94.12 171 VAL A N 1
ATOM 1414 C CA . VAL A 1 171 ? 10.556 -5.230 -8.006 1.00 94.12 171 VAL A CA 1
ATOM 1415 C C . VAL A 1 171 ? 11.717 -5.728 -8.856 1.00 94.12 171 VAL A C 1
ATOM 1417 O O . VAL A 1 171 ? 11.909 -5.272 -9.988 1.00 94.12 171 VAL A O 1
ATOM 1420 N N . ILE A 1 172 ? 12.468 -6.681 -8.309 1.00 94.75 172 ILE A N 1
ATOM 1421 C CA . ILE A 1 172 ? 13.396 -7.516 -9.072 1.00 94.75 172 ILE A CA 1
ATOM 1422 C C . ILE A 1 172 ? 12.702 -8.834 -9.407 1.00 94.75 172 ILE A C 1
ATOM 1424 O O . ILE A 1 172 ? 12.134 -9.491 -8.531 1.00 94.75 172 ILE A O 1
ATOM 1428 N N . LEU A 1 173 ? 12.738 -9.195 -10.685 1.00 95.38 173 LEU A N 1
ATOM 1429 C CA . LEU A 1 173 ? 12.196 -10.431 -11.226 1.00 95.38 173 LEU A CA 1
ATOM 1430 C C . LEU A 1 173 ? 13.326 -11.362 -11.649 1.00 95.38 173 LEU A C 1
ATOM 1432 O O . LEU A 1 173 ? 14.234 -10.950 -12.373 1.00 95.38 173 LEU A O 1
ATOM 1436 N N . GLU A 1 174 ? 13.205 -12.628 -11.269 1.00 95.25 174 GLU A N 1
ATOM 1437 C CA . GLU A 1 174 ? 14.045 -13.717 -11.763 1.00 95.25 174 GLU A CA 1
ATOM 1438 C C . GLU A 1 174 ? 13.226 -14.701 -12.608 1.00 95.25 174 GLU A C 1
ATOM 1440 O O . GLU A 1 174 ? 12.025 -14.872 -12.362 1.00 95.25 174 GLU A O 1
ATOM 1445 N N . PRO A 1 175 ? 13.854 -15.373 -13.587 1.00 94.25 175 PRO A N 1
ATOM 1446 C CA . PRO A 1 175 ? 13.228 -16.453 -14.339 1.00 94.25 175 PRO A CA 1
ATOM 1447 C C . PRO A 1 175 ? 12.704 -17.583 -13.433 1.00 94.25 175 PRO A C 1
ATOM 1449 O O . PRO A 1 175 ? 13.441 -18.130 -12.615 1.00 94.25 175 PRO A O 1
ATOM 1452 N N . ASP A 1 176 ? 11.445 -17.999 -13.607 1.00 95.19 176 ASP A N 1
ATOM 1453 C CA . ASP A 1 176 ? 10.861 -19.139 -12.878 1.00 95.19 176 ASP A CA 1
ATOM 1454 C C . ASP A 1 176 ? 10.750 -20.363 -13.796 1.00 95.19 176 ASP A C 1
ATOM 1456 O O . ASP A 1 176 ? 9.784 -20.540 -14.538 1.00 95.19 176 ASP A O 1
ATOM 1460 N N . GLY A 1 177 ? 11.765 -21.229 -13.753 1.00 92.19 177 GLY A N 1
ATOM 1461 C CA . GLY A 1 177 ? 11.786 -22.477 -14.526 1.00 92.19 177 GLY A CA 1
ATOM 1462 C C . GLY A 1 177 ? 12.253 -22.343 -15.981 1.00 92.19 177 GLY A C 1
ATOM 1463 O O . GLY A 1 177 ? 12.135 -23.310 -16.736 1.00 92.19 177 GLY A O 1
ATOM 1464 N N . ILE A 1 178 ? 12.811 -21.191 -16.364 1.00 91.69 178 ILE A N 1
ATOM 1465 C CA . ILE A 1 178 ? 13.544 -20.971 -17.623 1.00 91.69 178 ILE A CA 1
ATOM 1466 C C . ILE A 1 178 ? 14.967 -20.475 -17.309 1.00 91.69 178 ILE A C 1
ATOM 1468 O O . ILE A 1 178 ? 15.223 -20.023 -16.198 1.00 91.69 178 ILE A O 1
ATOM 1472 N N . GLU A 1 179 ? 15.904 -20.595 -18.255 1.00 88.38 179 GLU A N 1
ATOM 1473 C CA . GLU A 1 179 ? 17.320 -20.242 -18.025 1.00 88.38 179 GLU A CA 1
ATOM 1474 C C . GLU A 1 179 ? 17.542 -18.728 -17.913 1.00 88.38 179 GLU A C 1
ATOM 1476 O O . GLU A 1 179 ? 18.260 -18.271 -17.028 1.00 88.38 179 GLU A O 1
ATOM 1481 N N . LYS A 1 180 ? 16.912 -17.958 -18.803 1.00 89.56 180 LYS A N 1
ATOM 1482 C CA . LYS A 1 180 ? 16.939 -16.496 -18.829 1.00 89.56 180 LYS A CA 1
ATOM 1483 C C . LYS A 1 180 ? 15.715 -15.960 -19.563 1.00 89.56 180 LYS A C 1
ATOM 1485 O O . LYS A 1 180 ? 15.106 -16.695 -20.342 1.00 89.56 180 LYS A O 1
ATOM 1490 N N . PHE A 1 181 ? 15.385 -14.693 -19.334 1.00 89.31 181 PHE A N 1
ATOM 1491 C CA . PHE A 1 181 ? 14.380 -13.994 -20.130 1.00 89.31 181 PHE A CA 1
ATOM 1492 C C . PHE A 1 181 ? 14.856 -13.798 -21.569 1.00 89.31 181 PHE A C 1
ATOM 1494 O O . PHE A 1 181 ? 16.047 -13.610 -21.834 1.00 89.31 181 PHE A O 1
ATOM 1501 N N . THR A 1 182 ? 13.915 -13.824 -22.502 1.00 87.19 182 THR A N 1
ATOM 1502 C CA . THR A 1 182 ? 14.182 -13.527 -23.904 1.00 87.19 182 THR A CA 1
ATOM 1503 C C . THR A 1 182 ? 14.370 -12.023 -24.078 1.00 87.19 182 THR A C 1
ATOM 1505 O O . THR A 1 182 ? 13.506 -11.232 -23.696 1.00 87.19 182 THR A O 1
ATOM 1508 N N . THR A 1 183 ? 15.475 -11.613 -24.704 1.00 83.12 183 THR A N 1
ATOM 1509 C CA . THR A 1 183 ? 15.721 -10.206 -25.049 1.00 83.12 183 THR A CA 1
ATOM 1510 C C . THR A 1 183 ? 14.586 -9.676 -25.934 1.00 83.12 183 THR A C 1
ATOM 1512 O O . THR A 1 183 ? 14.328 -10.248 -27.001 1.00 83.12 183 THR A O 1
ATOM 1515 N N . PRO A 1 184 ? 13.877 -8.605 -25.527 1.00 78.56 184 PRO A N 1
ATOM 1516 C CA . PRO A 1 184 ? 12.784 -8.067 -26.325 1.00 78.56 184 PRO A CA 1
ATOM 1517 C C . PRO A 1 184 ? 13.264 -7.566 -27.691 1.00 78.56 184 PRO A C 1
ATOM 1519 O O . PRO A 1 184 ? 14.356 -7.017 -27.821 1.00 78.56 184 PRO A O 1
ATOM 1522 N N . ALA A 1 185 ? 12.415 -7.708 -28.712 1.00 77.56 185 ALA A N 1
ATOM 1523 C CA . ALA A 1 185 ? 12.755 -7.345 -30.088 1.00 77.56 185 ALA A CA 1
ATOM 1524 C C . ALA A 1 185 ? 13.154 -5.866 -30.251 1.00 77.56 185 ALA A C 1
ATOM 1526 O O . ALA A 1 185 ? 13.986 -5.556 -31.099 1.00 77.56 185 ALA A O 1
ATOM 1527 N N . GLU A 1 186 ? 12.598 -4.964 -29.434 1.00 73.94 186 GLU A N 1
ATOM 1528 C CA . GLU A 1 186 ? 12.960 -3.540 -29.434 1.00 73.94 186 GLU A CA 1
ATOM 1529 C C . GLU A 1 186 ? 14.408 -3.251 -28.990 1.00 73.94 186 GLU A C 1
ATOM 1531 O O . GLU A 1 186 ? 14.913 -2.173 -29.285 1.00 73.94 186 GLU A O 1
ATOM 1536 N N . PHE A 1 187 ? 15.083 -4.211 -28.347 1.00 72.31 187 PHE A N 1
ATOM 1537 C CA . PHE A 1 187 ? 16.471 -4.101 -27.877 1.00 72.31 187 PHE A CA 1
ATOM 1538 C C . PHE A 1 187 ? 17.426 -5.050 -28.618 1.00 72.31 187 PHE A C 1
ATOM 1540 O O . PHE A 1 187 ? 18.594 -5.157 -28.268 1.00 72.31 187 PHE A O 1
ATOM 1547 N N . ALA A 1 188 ? 16.955 -5.740 -29.663 1.00 66.06 188 ALA A N 1
ATOM 1548 C CA . ALA A 1 188 ? 17.732 -6.765 -30.365 1.00 66.06 188 ALA A CA 1
ATOM 1549 C C . ALA A 1 188 ? 18.929 -6.220 -31.175 1.00 66.06 188 ALA A C 1
ATOM 1551 O O . ALA A 1 188 ? 19.788 -6.999 -31.583 1.00 66.06 188 ALA A O 1
ATOM 1552 N N . GLU A 1 189 ? 18.970 -4.909 -31.444 1.00 63.78 189 GLU A N 1
ATOM 1553 C CA . GLU A 1 189 ? 20.058 -4.242 -32.179 1.00 63.78 189 GLU A CA 1
ATOM 1554 C C . GLU A 1 189 ? 21.111 -3.596 -31.262 1.00 63.78 189 GLU A C 1
ATOM 1556 O O . GLU A 1 189 ? 22.135 -3.122 -31.757 1.00 63.78 189 GLU A O 1
ATOM 1561 N N . GLU A 1 190 ? 20.896 -3.571 -29.943 1.00 60.81 190 GLU A N 1
ATOM 1562 C CA . GLU A 1 190 ? 21.935 -3.159 -28.998 1.00 60.81 190 GLU A CA 1
ATOM 1563 C C . GLU A 1 190 ? 22.987 -4.283 -28.943 1.00 60.81 190 GLU A C 1
ATOM 1565 O O . GLU A 1 190 ? 22.662 -5.433 -28.656 1.00 60.81 190 GLU A O 1
ATOM 1570 N N . GLU A 1 191 ? 24.239 -3.997 -29.333 1.00 46.03 191 GLU A N 1
ATOM 1571 C CA . GLU A 1 191 ? 25.322 -4.993 -29.355 1.00 46.03 191 GLU A CA 1
ATOM 1572 C C . GLU A 1 191 ? 25.559 -5.561 -27.945 1.00 46.03 191 GLU A C 1
ATOM 1574 O O . GLU A 1 191 ? 26.276 -4.968 -27.144 1.00 46.03 191 GLU A O 1
ATOM 1579 N N . GLY A 1 192 ? 24.976 -6.725 -27.660 1.00 51.59 192 GLY A N 1
ATOM 1580 C CA . GLY A 1 192 ? 25.191 -7.471 -26.424 1.00 51.59 192 GLY A CA 1
ATOM 1581 C C . GLY A 1 192 ? 23.916 -8.162 -25.958 1.00 51.59 192 GLY A C 1
ATOM 1582 O O . GLY A 1 192 ? 22.853 -7.561 -25.886 1.00 51.59 192 GLY A O 1
ATOM 1583 N N . ASP A 1 193 ? 24.028 -9.429 -25.569 1.00 47.94 193 ASP A N 1
ATOM 1584 C CA . ASP A 1 193 ? 22.993 -10.198 -24.851 1.00 47.94 193 ASP A CA 1
ATOM 1585 C C . ASP A 1 193 ? 22.847 -9.692 -23.387 1.00 47.94 193 ASP A C 1
ATOM 1587 O O . ASP A 1 193 ? 22.427 -10.425 -22.496 1.00 47.94 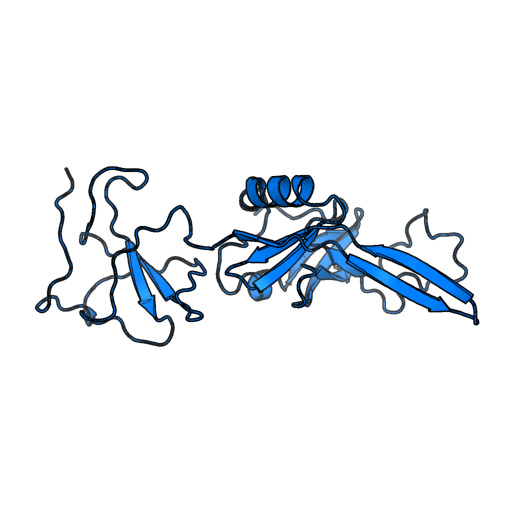193 ASP A O 1
ATOM 1591 N N . ASP A 1 194 ? 23.231 -8.430 -23.153 1.00 51.59 194 ASP A N 1
ATOM 1592 C CA . ASP A 1 194 ? 23.550 -7.804 -21.868 1.00 51.59 194 ASP A CA 1
ATOM 1593 C C . ASP A 1 194 ? 22.405 -6.898 -21.376 1.00 51.59 194 ASP A C 1
ATOM 1595 O O . ASP A 1 194 ? 22.525 -6.239 -20.349 1.00 51.59 194 ASP A O 1
ATOM 1599 N N . TYR A 1 195 ? 21.258 -6.856 -22.070 1.00 59.59 195 TYR A N 1
ATOM 1600 C CA . TYR A 1 195 ? 20.094 -6.080 -21.607 1.00 59.59 195 TYR A CA 1
ATOM 1601 C C . TYR A 1 195 ? 19.660 -6.491 -20.188 1.00 59.59 195 TYR A C 1
ATOM 1603 O O . TYR A 1 195 ? 19.235 -5.667 -19.379 1.00 59.59 195 TYR A O 1
ATOM 1611 N N . TYR A 1 196 ? 19.829 -7.777 -19.878 1.00 63.50 196 TYR A N 1
ATOM 1612 C CA . TYR A 1 196 ? 19.751 -8.327 -18.535 1.00 63.50 196 TYR A CA 1
ATOM 1613 C C . TYR A 1 196 ? 21.157 -8.786 -18.134 1.00 63.50 196 TYR A C 1
ATOM 1615 O O . TYR A 1 196 ? 21.410 -9.988 -18.141 1.00 63.50 196 TYR A O 1
ATOM 1623 N N . GLU A 1 197 ? 22.068 -7.846 -17.833 1.00 55.53 197 GLU A N 1
ATOM 1624 C CA . GLU A 1 197 ? 23.500 -8.090 -17.516 1.00 55.53 197 GLU A CA 1
ATOM 1625 C C . GLU A 1 197 ? 23.729 -9.273 -16.546 1.00 55.53 197 GLU A C 1
ATOM 1627 O O . GLU A 1 197 ? 24.760 -9.935 -16.617 1.00 55.53 197 GLU A O 1
ATOM 1632 N N . ASP A 1 198 ? 22.735 -9.607 -15.715 1.00 62.06 198 ASP A N 1
ATOM 1633 C CA . ASP A 1 198 ? 22.771 -10.697 -14.735 1.00 62.06 198 ASP A CA 1
ATOM 1634 C C . ASP A 1 198 ? 21.523 -11.623 -14.764 1.00 62.06 198 ASP A C 1
ATOM 1636 O O . ASP A 1 198 ? 21.252 -12.366 -13.818 1.00 62.06 198 ASP A O 1
ATOM 1640 N N . GLY A 1 199 ? 20.714 -11.585 -15.830 1.00 72.62 199 GLY A N 1
ATOM 1641 C CA . GLY A 1 199 ? 19.522 -12.436 -16.002 1.00 72.62 199 GLY A CA 1
ATOM 1642 C C . GLY A 1 199 ? 18.285 -12.049 -15.175 1.00 72.62 199 GLY A C 1
ATOM 1643 O O . GLY A 1 199 ? 17.226 -12.653 -15.359 1.00 72.62 199 GLY A O 1
ATOM 1644 N N . PHE A 1 200 ? 18.383 -11.036 -14.311 1.00 84.31 200 PHE A N 1
ATOM 1645 C CA . PHE A 1 200 ? 17.256 -10.454 -13.580 1.00 84.31 200 PHE A CA 1
ATOM 1646 C C . PHE A 1 200 ? 16.733 -9.169 -14.233 1.00 84.31 200 PHE A C 1
ATOM 1648 O O . PHE A 1 200 ? 17.440 -8.483 -14.972 1.00 84.31 200 PHE A O 1
ATOM 1655 N N . VAL A 1 201 ? 15.484 -8.811 -13.922 1.00 89.94 201 VAL A N 1
ATOM 1656 C CA . VAL A 1 201 ? 14.836 -7.587 -14.419 1.00 89.94 201 VAL A CA 1
ATOM 1657 C C . VAL A 1 201 ? 14.383 -6.723 -13.262 1.00 89.94 201 VAL A C 1
ATOM 1659 O O . VAL A 1 201 ? 13.621 -7.172 -12.413 1.00 89.94 201 VAL A O 1
ATOM 1662 N N . LYS A 1 202 ? 14.776 -5.451 -13.275 1.00 91.81 202 LYS A N 1
ATOM 1663 C CA . LYS A 1 202 ? 14.125 -4.425 -12.463 1.00 91.81 202 LYS A CA 1
ATOM 1664 C C . LYS A 1 202 ? 12.943 -3.847 -13.233 1.00 91.81 202 LYS A C 1
ATOM 1666 O O . LYS A 1 202 ? 13.130 -3.330 -14.331 1.00 91.81 202 LYS A O 1
ATOM 1671 N N . THR A 1 203 ? 11.755 -3.867 -12.642 1.00 92.00 203 THR A N 1
ATOM 1672 C CA . THR A 1 203 ? 10.552 -3.276 -13.245 1.00 92.00 203 THR A CA 1
ATOM 1673 C C . THR A 1 203 ? 9.630 -2.675 -12.188 1.00 92.00 203 THR A C 1
ATOM 1675 O O . THR A 1 203 ? 9.658 -3.067 -11.024 1.00 92.00 203 THR A O 1
ATOM 1678 N N . GLU A 1 204 ? 8.806 -1.712 -12.588 1.00 92.50 204 GLU A N 1
ATOM 1679 C CA . GLU A 1 204 ? 7.794 -1.083 -11.735 1.00 92.50 204 GLU A CA 1
ATOM 1680 C C . GLU A 1 204 ? 6.617 -2.048 -11.510 1.00 92.50 204 GLU A C 1
ATOM 1682 O O . GLU A 1 204 ? 6.222 -2.760 -12.433 1.00 92.50 204 GLU A O 1
ATOM 1687 N N . ILE A 1 205 ? 5.998 -2.058 -10.322 1.00 92.62 205 ILE A N 1
ATOM 1688 C CA . ILE A 1 205 ? 4.847 -2.949 -10.033 1.00 92.62 205 ILE A CA 1
ATOM 1689 C C . ILE A 1 205 ? 3.640 -2.707 -10.943 1.00 92.62 205 ILE A C 1
ATOM 1691 O O . ILE A 1 205 ? 2.809 -3.592 -11.132 1.00 92.62 205 ILE A O 1
ATOM 1695 N N . PHE A 1 206 ? 3.559 -1.508 -11.514 1.00 91.44 206 PHE A N 1
ATOM 1696 C CA . PHE A 1 206 ? 2.496 -1.117 -12.421 1.00 91.44 206 PHE A CA 1
ATOM 1697 C C . PHE A 1 206 ? 2.856 -1.277 -13.902 1.00 91.44 206 PHE A C 1
ATOM 1699 O O . PHE A 1 206 ? 2.123 -0.773 -14.757 1.00 91.44 206 PHE A O 1
ATOM 1706 N N . ASP A 1 207 ? 3.987 -1.906 -14.218 1.00 91.25 207 ASP A N 1
ATOM 1707 C CA . ASP A 1 207 ? 4.373 -2.148 -15.601 1.00 91.25 207 ASP A CA 1
ATOM 1708 C C . ASP A 1 207 ? 3.343 -3.068 -16.282 1.00 91.25 207 ASP A C 1
ATOM 1710 O O . ASP A 1 207 ? 2.988 -4.138 -15.783 1.00 91.25 207 ASP A O 1
ATOM 1714 N N . GLN A 1 208 ? 2.862 -2.645 -17.452 1.00 90.38 208 GLN A N 1
ATOM 1715 C CA . GLN A 1 208 ? 1.886 -3.372 -18.271 1.00 90.38 208 GLN A CA 1
ATOM 1716 C C . GLN A 1 208 ? 2.371 -4.757 -18.739 1.00 90.38 208 GLN A C 1
ATOM 1718 O O . GLN A 1 208 ? 1.572 -5.588 -19.181 1.00 90.38 208 GLN A O 1
ATOM 1723 N N . HIS A 1 209 ? 3.679 -5.001 -18.684 1.00 92.19 209 HIS A N 1
ATOM 1724 C CA . HIS A 1 209 ? 4.310 -6.261 -19.040 1.00 92.19 209 HIS A CA 1
ATOM 1725 C C . HIS A 1 209 ? 4.384 -7.253 -17.872 1.00 92.19 209 HIS A C 1
ATOM 1727 O O . HIS A 1 209 ? 4.727 -8.412 -18.119 1.00 92.19 209 HIS A O 1
ATOM 1733 N N . ILE A 1 210 ? 4.030 -6.846 -16.643 1.00 93.62 210 ILE A N 1
ATOM 1734 C CA . ILE A 1 210 ? 3.813 -7.762 -15.516 1.00 93.62 210 ILE A CA 1
ATOM 1735 C C . ILE A 1 210 ? 2.359 -8.216 -15.520 1.00 93.62 210 ILE A C 1
ATOM 1737 O O . ILE A 1 210 ? 1.432 -7.421 -15.354 1.00 93.62 210 ILE A O 1
ATOM 1741 N N . TRP A 1 211 ? 2.139 -9.519 -15.652 1.00 93.75 211 TRP A N 1
ATOM 1742 C CA . TRP A 1 211 ? 0.833 -10.121 -15.431 1.00 93.75 211 TRP A CA 1
ATOM 1743 C C . TRP A 1 211 ? 0.842 -10.882 -14.117 1.00 93.75 211 TRP A C 1
ATOM 1745 O O . TRP A 1 211 ? 1.486 -11.920 -13.948 1.00 93.75 211 TRP A O 1
ATOM 1755 N N . TRP A 1 212 ? 0.090 -10.340 -13.176 1.00 90.31 212 TRP A N 1
ATOM 1756 C CA . TRP A 1 212 ? -0.092 -10.911 -11.860 1.00 90.31 212 TRP A CA 1
ATOM 1757 C C . TRP A 1 212 ? -1.042 -12.105 -11.918 1.00 90.31 212 TRP A C 1
ATOM 1759 O O . TRP A 1 212 ? -2.121 -12.035 -12.518 1.00 90.31 212 TRP A O 1
ATOM 1769 N N . HIS A 1 213 ? -0.678 -13.187 -11.238 1.00 82.12 213 HIS A N 1
ATOM 1770 C CA . HIS A 1 213 ? -1.641 -14.232 -10.928 1.00 82.12 213 HIS A CA 1
ATOM 1771 C C . HIS A 1 213 ? -2.720 -13.654 -10.003 1.00 82.12 213 HIS A C 1
ATOM 1773 O O . HIS A 1 213 ? -2.412 -13.020 -8.994 1.00 82.12 213 HIS A O 1
ATOM 1779 N N . ARG A 1 214 ? -3.991 -13.840 -10.371 1.00 67.62 214 ARG A N 1
ATOM 1780 C CA . ARG A 1 214 ? -5.113 -13.587 -9.465 1.00 67.62 214 ARG A CA 1
ATOM 1781 C C . ARG A 1 214 ? -5.291 -14.840 -8.612 1.00 67.62 214 ARG A C 1
ATOM 1783 O O . ARG A 1 214 ? -5.485 -15.913 -9.186 1.00 67.62 214 ARG A O 1
ATOM 1790 N N . ASP A 1 215 ? -5.160 -14.687 -7.298 1.00 57.53 215 ASP A N 1
ATOM 1791 C CA . ASP A 1 215 ? -5.470 -15.735 -6.316 1.00 57.53 215 ASP A CA 1
ATOM 1792 C C . ASP A 1 215 ? -6.984 -16.018 -6.258 1.00 57.53 215 ASP A C 1
ATOM 1794 O O . ASP A 1 215 ? -7.782 -15.066 -6.449 1.00 57.53 215 ASP A O 1
#

Organism: NCBI:txid879566

Sequence (215 aa):
MGIIKLIKKDTYISELKMSKMPWDVMLYGKPYQVVSIKGYVHTIGGRRGENDLWMYPRNENPTYENLIEFQCEDFGVCWGIKYEPHNYVRTKWDESECYTSGGAMITRNGEDFYFCRGGIDEAEWRIKHLDEHPLDLNEYGYAEKMIGRKVWWRSEPAIITDWIDDGQACVILEPDGIEKFTTPAEFAEEEGDDYYEDGFVKTEIFDQHIWWHRD

pLDDT: mean 89.3, std 9.79, range [46.03, 97.44]

Secondary structure (DSSP, 8-state):
---B----TTS-GGG--EEEP-B-EEETTEEEEEEEETT-B-EESSTTSEE-EEEEETTS---TTT-EE---STT---EEEE---EEEEEEETTEEEEEEE--EEEEETTEEEEEETT-HHHHHHHHHTGGGSSS-TTBTTHHHHHTT-EEEETTEEEEEEEEETTTB-EEEEEESSSSSPPPPGGGTTSSSTTTTTTS-EEEETT-TTEEEPP-

Radius of gyration: 22.79 Å; chains: 1; bounding box: 62×45×66 Å

Foldseek 3Di:
DADAAADDQPDPLVPFDWDWDQFFADDPNFTKIKTFTPNNFHDADDPVHRQRIWIFGPPDDDHPVGIGRDPDPDRNKDKDKDWDKDWDWDDDPNDIDIDIQGWIFIDISNHTAATGSVHDVRSVVCVVCVVVQLFNPRGPPSQVVQAQFWKAAQNFIWGFHHADPDNHQKTKIAGDPDPADDDDPVCPPPPDPCPVVPRIDIDHSPDPRIGGDRD